Protein AF-A0A2M8NUS2-F1 (afdb_monomer_lite)

Structure (mmCIF, N/CA/C/O backbone):
data_AF-A0A2M8NUS2-F1
#
_entry.id   AF-A0A2M8NUS2-F1
#
loop_
_atom_site.group_PDB
_atom_site.id
_atom_site.type_symbol
_atom_site.label_atom_id
_atom_site.label_alt_id
_atom_site.label_comp_id
_atom_site.label_asym_id
_atom_site.label_entity_id
_atom_site.label_seq_id
_atom_site.pdbx_PDB_ins_code
_atom_site.Cartn_x
_atom_site.Cartn_y
_atom_site.Cartn_z
_atom_site.occupancy
_atom_site.B_iso_or_equiv
_atom_site.auth_seq_id
_atom_site.auth_comp_id
_atom_site.auth_asym_id
_atom_site.auth_atom_id
_atom_site.pdbx_PDB_model_num
ATOM 1 N N . MET A 1 1 ? -40.819 -16.721 47.353 1.00 62.25 1 MET A N 1
ATOM 2 C CA . MET A 1 1 ? -39.346 -16.598 47.222 1.00 62.25 1 MET A CA 1
ATOM 3 C C . MET A 1 1 ? -38.575 -17.273 48.362 1.00 62.25 1 MET A C 1
ATOM 5 O O . MET A 1 1 ? -37.704 -18.074 48.063 1.00 62.25 1 MET A O 1
ATOM 9 N N . LYS A 1 2 ? -38.912 -17.069 49.649 1.00 77.31 2 LYS A N 1
ATOM 10 C CA . LYS A 1 2 ? -38.196 -17.704 50.788 1.00 77.31 2 LYS A CA 1
ATOM 11 C C . LYS A 1 2 ? -38.124 -19.242 50.728 1.00 77.31 2 LYS A C 1
ATOM 13 O O . LYS A 1 2 ? -37.076 -19.823 50.981 1.00 77.31 2 LYS A O 1
ATOM 18 N N . ALA A 1 3 ? -39.213 -19.893 50.312 1.00 82.38 3 ALA A N 1
ATOM 19 C CA . ALA A 1 3 ? -39.271 -21.351 50.176 1.00 82.38 3 ALA A CA 1
ATOM 20 C C . ALA A 1 3 ? -38.343 -21.918 49.081 1.00 82.38 3 ALA A C 1
ATOM 22 O O . ALA A 1 3 ? -37.947 -23.075 49.158 1.00 82.38 3 ALA A O 1
ATOM 23 N N . PHE A 1 4 ? -37.989 -21.120 48.070 1.00 85.06 4 PHE A N 1
ATOM 24 C CA . PHE A 1 4 ? -37.104 -21.538 46.980 1.00 85.06 4 PHE A CA 1
ATOM 25 C C . PHE A 1 4 ? -35.644 -21.598 47.443 1.00 85.06 4 PHE A C 1
ATOM 27 O O . PHE A 1 4 ? -35.006 -22.641 47.320 1.00 85.06 4 PHE A O 1
ATOM 34 N N . PHE A 1 5 ? -35.156 -20.529 48.080 1.00 86.44 5 PHE A N 1
ATOM 35 C CA . PHE A 1 5 ? -33.815 -20.498 48.671 1.00 86.44 5 PHE A CA 1
ATOM 36 C C . PHE A 1 5 ? -33.642 -21.579 49.737 1.00 86.44 5 PHE A C 1
ATOM 38 O O . PHE A 1 5 ? -32.671 -22.323 49.693 1.00 86.44 5 PHE A O 1
ATOM 45 N N . GLY A 1 6 ? -34.630 -21.749 50.624 1.00 89.00 6 GLY A N 1
ATOM 46 C CA . GLY A 1 6 ? -34.583 -22.801 51.642 1.00 89.00 6 GLY A CA 1
ATOM 47 C C . GLY A 1 6 ? -34.442 -24.209 51.053 1.00 89.00 6 GLY A C 1
ATOM 48 O O . GLY A 1 6 ? -33.700 -25.025 51.593 1.00 89.00 6 GLY A O 1
ATOM 49 N N . ARG A 1 7 ? -35.093 -24.487 49.915 1.00 88.06 7 ARG A N 1
ATOM 50 C CA . ARG A 1 7 ? -34.982 -25.775 49.211 1.00 88.06 7 ARG A CA 1
ATOM 51 C C . ARG A 1 7 ? -33.603 -25.988 48.585 1.00 88.06 7 ARG A C 1
ATOM 53 O O . ARG A 1 7 ? -33.081 -27.092 48.691 1.00 88.06 7 ARG A O 1
ATOM 60 N N . ILE A 1 8 ? -33.003 -24.958 47.986 1.00 89.06 8 ILE A N 1
ATOM 61 C CA . ILE A 1 8 ? -31.651 -25.036 47.404 1.00 89.06 8 ILE A CA 1
ATOM 62 C C . ILE A 1 8 ? -30.612 -25.260 48.501 1.00 89.06 8 ILE A C 1
ATOM 64 O O . ILE A 1 8 ? -29.774 -26.149 48.375 1.00 89.06 8 ILE A O 1
ATOM 68 N N . THR A 1 9 ? -30.705 -24.514 49.603 1.00 88.31 9 THR A N 1
ATOM 69 C CA . THR A 1 9 ? -29.791 -24.662 50.738 1.00 88.31 9 THR A CA 1
ATOM 70 C C . THR A 1 9 ? -29.931 -26.046 51.369 1.00 88.31 9 THR A C 1
ATOM 72 O O . THR A 1 9 ? -28.936 -26.733 51.571 1.00 88.31 9 THR A O 1
ATOM 75 N N . ALA A 1 10 ? -31.161 -26.518 51.600 1.00 86.12 10 ALA A N 1
ATOM 76 C CA . ALA A 1 10 ? -31.394 -27.860 52.130 1.00 86.12 10 ALA A CA 1
ATOM 77 C C . ALA A 1 10 ? -30.859 -28.963 51.197 1.00 86.12 10 ALA A C 1
ATOM 79 O O . ALA A 1 10 ? -30.288 -29.945 51.671 1.00 86.12 10 ALA A O 1
ATOM 80 N N . LEU A 1 11 ? -31.002 -28.801 49.877 1.00 87.69 11 LEU A N 1
ATOM 81 C CA . LEU A 1 11 ? -30.484 -29.744 48.884 1.00 87.69 11 LEU A CA 1
ATOM 82 C C . LEU A 1 11 ? -28.947 -29.738 48.833 1.00 87.69 11 LEU A C 1
ATOM 84 O O . LEU A 1 11 ? -28.335 -30.804 48.788 1.00 87.69 11 LEU A O 1
ATOM 88 N N . ALA A 1 12 ? -28.330 -28.557 48.919 1.00 85.62 12 ALA A N 1
ATOM 89 C CA . ALA A 1 12 ? -26.881 -28.380 48.981 1.00 85.62 12 ALA A CA 1
ATOM 90 C C . ALA A 1 12 ? -26.263 -29.006 50.244 1.00 85.62 12 ALA A C 1
ATOM 92 O O . ALA A 1 12 ? -25.204 -29.628 50.152 1.00 85.62 12 ALA A O 1
ATOM 93 N N . LEU A 1 13 ? -26.936 -28.898 51.402 1.00 87.94 13 LEU A N 1
ATOM 94 C CA . LEU A 1 13 ? -26.516 -29.568 52.640 1.00 87.94 13 LEU A CA 1
ATOM 95 C C . LEU A 1 13 ? -26.738 -31.087 52.583 1.00 87.94 13 LEU A C 1
ATOM 97 O O . LEU A 1 13 ? -25.904 -31.847 53.074 1.00 87.94 13 LEU A O 1
ATOM 101 N N . ARG A 1 14 ? -27.841 -31.548 51.975 1.00 92.00 14 ARG A N 1
ATOM 102 C CA . ARG A 1 14 ? -28.145 -32.983 51.840 1.00 92.00 14 ARG A CA 1
ATOM 103 C C . ARG A 1 14 ? -27.141 -33.703 50.935 1.00 92.00 14 ARG A C 1
ATOM 105 O O . ARG A 1 14 ? -26.788 -34.845 51.213 1.00 92.00 14 ARG A O 1
ATOM 112 N N . LEU A 1 15 ? -26.670 -33.045 49.876 1.00 90.81 15 LEU A N 1
ATOM 113 C CA . LEU A 1 15 ? -25.739 -33.594 48.884 1.00 90.81 15 LEU A CA 1
ATOM 114 C C . LEU A 1 15 ? -24.286 -33.135 49.109 1.00 90.81 15 LEU A C 1
ATOM 116 O O . LEU A 1 15 ? -23.565 -32.917 48.140 1.00 90.81 15 LEU A O 1
ATOM 120 N N . ARG A 1 16 ? -23.834 -33.029 50.371 1.00 89.12 16 ARG A N 1
ATOM 121 C CA . ARG A 1 16 ? -22.539 -32.425 50.765 1.00 89.12 16 ARG A CA 1
ATOM 122 C C . ARG A 1 16 ? -21.316 -32.852 49.937 1.00 89.12 16 ARG A C 1
ATOM 124 O O . ARG A 1 16 ? -20.443 -32.037 49.670 1.00 89.12 16 ARG A O 1
ATOM 131 N N . TYR A 1 17 ? -21.234 -34.126 49.542 1.00 93.19 17 TYR A N 1
ATOM 132 C CA . TYR A 1 17 ? -20.104 -34.642 48.760 1.00 93.19 17 TYR A CA 1
ATOM 133 C C . TYR A 1 17 ? -20.149 -34.173 47.305 1.00 93.19 17 TYR A C 1
ATOM 135 O O . TYR A 1 17 ? -19.114 -33.844 46.736 1.00 93.19 17 TYR A O 1
ATOM 143 N N . LEU A 1 18 ? -21.348 -34.097 46.721 1.00 92.69 18 LEU A N 1
ATOM 144 C CA . LEU A 1 18 ? -21.548 -33.598 45.364 1.00 92.69 18 LEU A CA 1
ATOM 145 C C . LEU A 1 18 ? -21.280 -32.093 45.294 1.00 92.69 18 LEU A C 1
ATOM 147 O O . LEU A 1 18 ? -20.641 -31.635 44.354 1.00 92.69 18 LEU A O 1
ATOM 151 N N . THR A 1 19 ? -21.712 -31.330 46.302 1.00 92.44 19 THR A N 1
ATOM 152 C CA . THR A 1 19 ? -21.399 -29.898 46.407 1.00 92.44 19 THR A CA 1
ATOM 153 C C . THR A 1 19 ? -19.897 -29.658 46.540 1.00 92.44 19 THR A C 1
ATOM 155 O O . THR A 1 19 ? -19.372 -28.775 45.870 1.00 92.44 19 THR A O 1
ATOM 158 N N . LEU A 1 20 ? -19.183 -30.460 47.335 1.00 93.69 20 LEU A N 1
ATOM 159 C CA . LEU A 1 20 ? -17.728 -30.339 47.490 1.00 93.69 20 LEU A CA 1
ATOM 160 C C . LEU A 1 20 ? -16.987 -30.693 46.188 1.00 93.69 20 LEU A C 1
ATOM 162 O O . LEU A 1 20 ? -16.126 -29.934 45.752 1.00 93.69 20 LEU A O 1
ATOM 166 N N . LEU A 1 21 ? -17.382 -31.779 45.512 1.00 95.31 21 LEU A N 1
ATOM 167 C CA . LEU A 1 21 ? -16.864 -32.137 44.185 1.00 95.31 21 LEU A CA 1
ATOM 168 C C . LEU A 1 21 ? -17.094 -31.005 43.171 1.00 95.31 21 LEU A C 1
ATOM 170 O O . LEU A 1 21 ? -16.184 -30.633 42.436 1.00 95.31 21 LEU A O 1
ATOM 174 N N . PHE A 1 22 ? -18.299 -30.437 43.152 1.00 94.81 22 PHE A N 1
ATOM 175 C CA . PHE A 1 22 ? -18.657 -29.343 42.256 1.00 94.81 22 PHE A CA 1
ATOM 176 C C . PHE A 1 22 ? -17.786 -28.100 42.485 1.00 94.81 22 PHE A C 1
ATOM 178 O O . PHE A 1 22 ? -17.329 -27.490 41.522 1.00 94.81 22 PHE A O 1
ATOM 185 N N . VAL A 1 23 ? -17.487 -27.764 43.744 1.00 96.00 23 VAL A N 1
ATOM 186 C CA . VAL A 1 23 ? -16.561 -26.672 44.087 1.00 96.00 23 VAL A CA 1
ATOM 187 C C . VAL A 1 23 ? -15.147 -26.959 43.585 1.00 96.00 23 VAL A C 1
ATOM 189 O O . VAL A 1 23 ? -14.521 -26.067 43.021 1.00 96.00 23 VAL A O 1
ATOM 192 N N . VAL A 1 24 ? -14.648 -28.190 43.732 1.00 96.69 24 VAL A N 1
ATOM 193 C CA . VAL A 1 24 ? -13.318 -28.570 43.223 1.00 96.69 24 VAL A CA 1
ATOM 194 C C . VAL A 1 24 ? -13.257 -28.435 41.701 1.00 96.69 24 VAL A C 1
ATOM 196 O O . VAL A 1 24 ? -12.312 -27.853 41.176 1.00 96.69 24 VAL A O 1
ATOM 199 N N . VAL A 1 25 ? -14.283 -28.904 40.987 1.00 97.25 25 VAL A N 1
ATOM 200 C CA . VAL A 1 25 ? -14.369 -28.754 39.526 1.00 97.25 25 VAL A CA 1
ATOM 201 C C . VAL A 1 25 ? -14.409 -27.277 39.127 1.00 97.25 25 VAL A C 1
ATOM 203 O O . VAL A 1 25 ? -13.659 -26.868 38.242 1.00 97.25 25 VAL A O 1
ATOM 206 N N . LEU A 1 26 ? -15.220 -26.457 39.804 1.00 97.56 26 LEU A N 1
ATOM 207 C CA . LEU A 1 26 ? -15.254 -25.008 39.582 1.00 97.56 26 LEU A CA 1
ATOM 208 C C . LEU A 1 26 ? -13.898 -24.348 39.841 1.00 97.56 26 LEU A C 1
ATOM 210 O O . LEU A 1 26 ? -13.519 -23.446 39.104 1.00 97.56 26 LEU A O 1
ATOM 214 N N . MET A 1 27 ? -13.157 -24.799 40.854 1.00 97.56 27 MET A N 1
ATOM 215 C CA . MET A 1 27 ? -11.832 -24.272 41.171 1.00 97.56 27 MET A CA 1
ATOM 216 C C . MET A 1 27 ? -10.827 -24.595 40.062 1.00 97.56 27 MET A C 1
ATOM 218 O O . MET A 1 27 ? -10.100 -23.707 39.627 1.00 97.56 27 MET A O 1
ATOM 222 N N . VAL A 1 28 ? -10.826 -25.829 39.548 1.00 96.88 28 VAL A N 1
ATOM 223 C CA . VAL A 1 28 ? -9.960 -26.232 38.426 1.00 96.88 28 VAL A CA 1
ATOM 224 C C . VAL A 1 28 ? -10.302 -25.446 37.157 1.00 96.88 28 VAL A C 1
ATOM 226 O O . VAL A 1 28 ? -9.404 -24.917 36.505 1.00 96.88 28 VAL A O 1
ATOM 229 N N . LEU A 1 29 ? -11.591 -25.302 36.834 1.00 96.94 29 LEU A N 1
ATOM 230 C CA . LEU A 1 29 ? -12.043 -24.492 35.698 1.00 96.94 29 LEU A CA 1
ATOM 231 C C . LEU A 1 29 ? -11.706 -23.005 35.877 1.00 96.94 29 LEU A C 1
ATOM 233 O O . LEU A 1 29 ? -11.328 -22.346 34.914 1.00 96.94 29 LEU A O 1
ATOM 237 N N . GLY A 1 30 ? -11.800 -22.487 37.103 1.00 96.25 30 GLY A N 1
ATOM 238 C CA . GLY A 1 30 ? -11.428 -21.117 37.442 1.00 96.25 30 GLY A CA 1
ATOM 239 C C . GLY A 1 30 ? -9.932 -20.859 37.268 1.00 96.25 30 GLY A C 1
ATOM 240 O O . GLY A 1 30 ? -9.557 -19.845 36.686 1.00 96.25 30 GLY A O 1
ATOM 241 N N . ILE A 1 31 ? -9.080 -21.795 37.698 1.00 95.81 31 ILE A N 1
ATOM 242 C CA . ILE A 1 31 ? -7.627 -21.722 37.480 1.00 95.81 31 ILE A CA 1
ATOM 243 C C . ILE A 1 31 ? -7.318 -21.764 35.980 1.00 95.81 31 ILE A C 1
ATOM 245 O O . ILE A 1 31 ? -6.553 -20.936 35.492 1.00 95.81 31 ILE A O 1
ATOM 249 N N . GLN A 1 32 ? -7.954 -22.668 35.229 1.00 95.56 32 GLN A N 1
ATOM 250 C CA . GLN A 1 32 ? -7.780 -22.743 33.779 1.00 95.56 32 GLN A CA 1
ATOM 251 C C . GLN A 1 32 ? -8.189 -21.430 33.091 1.00 95.56 32 GLN A C 1
ATOM 253 O O . GLN A 1 32 ? -7.455 -20.917 32.249 1.00 95.56 32 GLN A O 1
ATOM 258 N N . ALA A 1 33 ? -9.335 -20.855 33.461 1.00 94.50 33 ALA A N 1
ATOM 259 C CA . ALA A 1 33 ? -9.793 -19.573 32.931 1.00 94.50 33 ALA A CA 1
ATOM 260 C C . ALA A 1 33 ? -8.803 -18.442 33.254 1.00 94.50 33 ALA A C 1
ATOM 262 O O . ALA A 1 33 ? -8.411 -17.701 32.359 1.00 94.50 33 ALA A O 1
ATOM 263 N N . ALA A 1 34 ? -8.327 -18.365 34.500 1.00 92.06 34 ALA A N 1
ATOM 264 C CA . ALA A 1 34 ? -7.375 -17.344 34.932 1.00 92.06 34 ALA A CA 1
ATOM 265 C C . ALA A 1 34 ? -6.029 -17.413 34.189 1.00 92.06 34 ALA A C 1
ATOM 267 O O . ALA A 1 34 ? -5.439 -16.373 33.906 1.00 92.06 34 ALA A O 1
ATOM 268 N N . VAL A 1 35 ? -5.551 -18.619 33.854 1.00 90.81 35 VAL A N 1
ATOM 269 C CA . VAL A 1 35 ? -4.289 -18.818 33.115 1.00 90.81 35 VAL A CA 1
ATOM 270 C C . VAL A 1 35 ? -4.461 -18.601 31.606 1.00 90.81 35 VAL A C 1
ATOM 272 O O . VAL A 1 35 ? -3.541 -18.133 30.943 1.00 90.81 35 VAL A O 1
ATOM 275 N N . THR A 1 36 ? -5.627 -18.933 31.044 1.00 89.50 36 THR A N 1
ATOM 276 C CA . THR A 1 36 ? -5.901 -18.784 29.598 1.00 89.50 36 THR A CA 1
ATOM 277 C C . THR A 1 36 ? -6.329 -17.376 29.191 1.00 89.50 36 THR A C 1
ATOM 279 O O . THR A 1 36 ? -6.301 -17.049 28.002 1.00 89.50 36 THR A O 1
ATOM 282 N N . GLN A 1 37 ? -6.729 -16.535 30.145 1.00 89.38 37 GLN A N 1
ATOM 283 C CA . GLN A 1 37 ? -7.141 -15.172 29.857 1.00 89.38 37 GLN A CA 1
ATOM 284 C C . GLN A 1 37 ? -5.934 -14.356 29.393 1.00 89.38 37 GLN A C 1
ATOM 286 O O . GLN A 1 37 ? -4.940 -14.223 30.105 1.00 89.38 37 GLN A O 1
ATOM 291 N N . LYS A 1 38 ? -6.020 -13.809 28.178 1.00 81.62 38 LYS A N 1
ATOM 292 C CA . LYS A 1 38 ? -4.997 -12.915 27.635 1.00 81.62 38 LYS A CA 1
ATOM 293 C C . LYS A 1 38 ? -4.957 -11.657 28.497 1.00 81.62 38 LYS A C 1
ATOM 295 O O . LYS A 1 38 ? -5.860 -10.827 28.436 1.00 81.62 38 LYS A O 1
ATOM 300 N N . GLN A 1 39 ? -3.945 -11.567 29.351 1.00 84.81 39 GLN A N 1
ATOM 301 C CA . GLN A 1 39 ? -3.691 -10.381 30.153 1.00 84.81 39 GLN A CA 1
ATOM 302 C C . GLN A 1 39 ? -2.965 -9.377 29.267 1.00 84.81 39 GLN A C 1
ATOM 304 O O . GLN A 1 39 ? -1.767 -9.496 29.019 1.00 84.81 39 GLN A O 1
ATOM 309 N N . GLU A 1 40 ? -3.709 -8.411 28.749 1.00 83.56 40 GLU A N 1
ATOM 310 C CA . GLU A 1 40 ? -3.133 -7.297 28.010 1.00 83.56 40 GLU A CA 1
ATOM 311 C C . GLU A 1 40 ? -2.831 -6.178 29.016 1.00 83.56 40 GLU A C 1
ATOM 313 O O . GLU A 1 40 ? -3.727 -5.682 29.698 1.00 83.56 40 GLU A O 1
ATOM 318 N N . LEU A 1 41 ? -1.546 -5.824 29.169 1.00 81.69 41 LEU A N 1
ATOM 319 C CA . LEU A 1 41 ? -1.091 -4.778 30.107 1.00 81.69 41 LEU A CA 1
ATOM 320 C C . LEU A 1 41 ? -1.624 -3.389 29.740 1.00 81.69 41 LEU A C 1
ATOM 322 O O . LEU A 1 41 ? -1.699 -2.497 30.581 1.00 81.69 41 LEU A O 1
ATOM 326 N N . LEU A 1 42 ? -1.986 -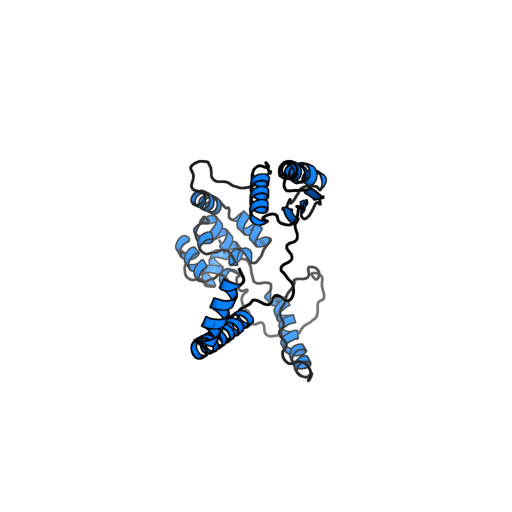3.223 28.476 1.00 83.50 42 LEU A N 1
ATOM 327 C CA . LEU A 1 42 ? -2.671 -2.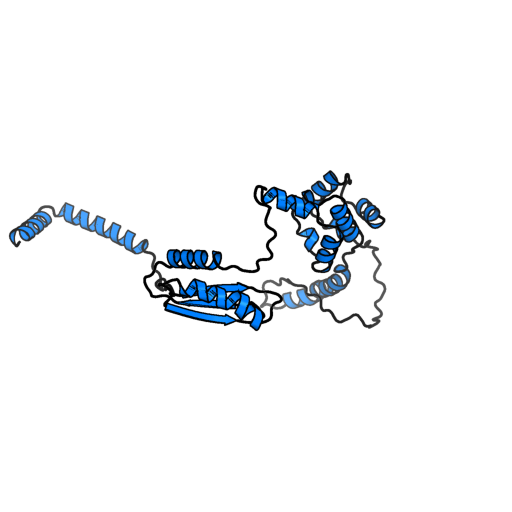068 27.940 1.00 83.50 42 LEU A CA 1
ATOM 328 C C . LEU A 1 42 ? -3.868 -2.622 27.171 1.00 83.50 42 LEU A C 1
ATOM 330 O O . LEU A 1 42 ? -3.652 -3.473 26.305 1.00 83.50 42 LEU A O 1
ATOM 334 N N . PRO A 1 43 ? -5.106 -2.192 27.467 1.00 79.38 43 PRO A N 1
ATOM 335 C CA . PRO A 1 43 ? -6.230 -2.551 26.616 1.00 79.38 43 PRO A CA 1
ATOM 336 C C . PRO A 1 43 ? -5.958 -2.044 25.190 1.00 79.38 43 PRO A C 1
ATOM 338 O O . PRO A 1 43 ? -5.278 -1.024 25.031 1.00 79.38 43 PRO A O 1
ATOM 341 N N . PRO A 1 44 ? -6.480 -2.712 24.152 1.00 77.44 44 PRO A N 1
ATOM 342 C CA . PRO A 1 44 ? -6.311 -2.250 22.786 1.00 77.44 44 PRO A CA 1
ATOM 343 C C . PRO A 1 44 ? -7.023 -0.901 22.649 1.00 77.44 44 PRO A C 1
ATOM 345 O O . PRO A 1 44 ? -8.241 -0.801 22.796 1.00 77.44 44 PRO A O 1
ATOM 348 N N . ILE A 1 45 ? -6.242 0.158 22.432 1.00 81.44 45 ILE A N 1
ATOM 349 C CA . ILE A 1 45 ? -6.756 1.502 22.177 1.00 81.44 45 ILE A CA 1
ATOM 350 C C . ILE A 1 45 ? -6.864 1.651 20.666 1.00 81.44 45 ILE A C 1
ATOM 352 O O . ILE A 1 45 ? -5.860 1.794 19.968 1.00 81.44 45 ILE A O 1
ATOM 356 N N . GLU A 1 46 ? -8.090 1.623 20.162 1.00 79.75 46 GLU A N 1
ATOM 357 C CA . GLU A 1 46 ? -8.368 1.970 18.776 1.00 79.75 46 GLU A CA 1
ATOM 358 C C . GLU A 1 46 ? -8.579 3.478 18.681 1.00 79.75 46 GLU A C 1
ATOM 360 O O . GLU A 1 46 ? -9.529 4.035 19.238 1.00 79.75 46 GLU A O 1
ATOM 365 N N . PHE A 1 47 ? -7.665 4.159 17.994 1.00 87.31 47 PHE A N 1
ATOM 366 C CA . PHE A 1 47 ? -7.839 5.572 17.701 1.00 87.31 47 PHE A CA 1
ATOM 367 C C . PHE A 1 47 ? -8.856 5.729 16.567 1.00 87.31 47 PHE A C 1
ATOM 369 O O . PHE A 1 47 ? -8.694 5.089 15.527 1.00 87.31 47 PHE A O 1
ATOM 376 N N . PRO A 1 48 ? -9.873 6.589 16.724 1.00 90.38 48 PRO A N 1
ATOM 377 C CA . PRO A 1 48 ? -10.938 6.746 15.748 1.00 90.38 48 PRO A CA 1
ATOM 378 C C . PRO A 1 48 ? -10.487 7.714 14.647 1.00 90.38 48 PRO A C 1
ATOM 380 O O . PRO A 1 48 ? -10.996 8.826 14.502 1.00 90.38 48 PRO A O 1
ATOM 383 N N . GLN A 1 49 ? -9.445 7.315 13.923 1.00 93.00 49 GLN A N 1
ATOM 384 C CA . GLN A 1 49 ? -8.882 8.076 12.821 1.00 93.00 49 GLN A CA 1
ATOM 385 C C . GLN A 1 49 ? -8.366 7.145 11.728 1.00 93.00 49 GLN A C 1
ATOM 387 O O . GLN A 1 49 ? -7.716 6.133 11.991 1.00 93.00 49 GLN A O 1
ATOM 392 N N . THR A 1 50 ? -8.618 7.527 10.482 1.00 93.38 50 THR A N 1
ATOM 393 C CA . THR A 1 50 ? -8.089 6.871 9.291 1.00 93.38 50 THR A CA 1
ATOM 394 C C . THR A 1 50 ? -7.145 7.823 8.571 1.00 93.38 50 THR A C 1
ATOM 396 O O . THR A 1 50 ? -7.523 8.936 8.206 1.00 93.38 50 THR A O 1
ATOM 399 N N . PHE A 1 51 ? -5.916 7.365 8.340 1.00 93.56 51 PHE A N 1
ATOM 400 C CA . PHE A 1 51 ? -4.919 8.094 7.562 1.00 93.56 51 PHE A CA 1
ATOM 401 C C . PHE A 1 51 ? -4.952 7.655 6.102 1.00 93.56 51 PHE A C 1
ATOM 403 O O . PHE A 1 51 ? -4.907 6.461 5.794 1.00 93.56 51 PHE A O 1
ATOM 410 N N . ILE A 1 52 ? -5.002 8.632 5.205 1.00 92.44 52 ILE A N 1
ATOM 411 C CA . ILE A 1 52 ? -5.041 8.450 3.758 1.00 92.44 52 ILE A CA 1
ATOM 412 C C . ILE A 1 52 ? -3.847 9.206 3.182 1.00 92.44 52 ILE A C 1
ATOM 414 O O . ILE A 1 52 ? -3.750 10.428 3.294 1.00 92.44 52 ILE A O 1
ATOM 418 N N . LEU A 1 53 ? -2.923 8.465 2.575 1.00 92.81 53 LEU A N 1
ATOM 419 C CA . LEU A 1 53 ? -1.750 9.023 1.912 1.00 92.81 53 LEU A CA 1
ATOM 420 C C . LEU A 1 53 ? -1.939 8.924 0.400 1.00 92.81 53 LEU A C 1
ATOM 422 O O . LEU A 1 53 ? -1.951 7.824 -0.156 1.00 92.81 53 LEU A O 1
ATOM 426 N N . ALA A 1 54 ? -2.061 10.071 -0.261 1.00 88.94 54 ALA A N 1
ATOM 427 C CA . ALA A 1 54 ? -2.194 10.153 -1.705 1.00 88.94 54 ALA A CA 1
ATOM 428 C C . ALA A 1 54 ? -0.908 10.738 -2.298 1.00 88.94 54 ALA A C 1
ATOM 430 O O . ALA A 1 54 ? -0.593 11.913 -2.110 1.00 88.94 54 ALA A O 1
ATOM 431 N N . GLN A 1 55 ? -0.148 9.889 -2.990 1.00 88.56 55 GLN A N 1
ATOM 432 C CA . GLN A 1 55 ? 1.151 10.265 -3.536 1.00 88.56 55 GLN A CA 1
ATOM 433 C C . GLN A 1 55 ? 1.017 10.826 -4.950 1.00 88.56 55 GLN A C 1
ATOM 435 O O . GLN A 1 55 ? 0.420 10.186 -5.817 1.00 88.56 55 GLN A O 1
ATOM 440 N N . ALA A 1 56 ? 1.606 11.996 -5.188 1.00 84.81 56 ALA A N 1
ATOM 441 C CA . ALA A 1 56 ? 1.641 12.634 -6.498 1.00 84.81 56 ALA A CA 1
ATOM 442 C C . ALA A 1 56 ? 3.058 13.121 -6.799 1.00 84.81 56 ALA A C 1
ATOM 444 O O . ALA A 1 56 ? 3.606 13.947 -6.080 1.00 84.81 56 ALA A O 1
ATOM 445 N N . ASN A 1 57 ? 3.641 12.598 -7.879 1.00 83.88 57 ASN A N 1
ATOM 446 C CA . ASN A 1 57 ? 4.994 12.937 -8.309 1.00 83.88 57 ASN A CA 1
ATOM 447 C C . ASN A 1 57 ? 4.942 13.813 -9.562 1.00 83.88 57 ASN A C 1
ATOM 449 O O . ASN A 1 57 ? 4.235 13.482 -10.518 1.00 83.88 57 ASN A O 1
ATOM 453 N N . GLY A 1 58 ? 5.746 14.877 -9.582 1.00 83.19 58 GLY A N 1
ATOM 454 C CA . GLY A 1 58 ? 5.858 15.775 -10.735 1.00 83.19 58 GLY A CA 1
ATOM 455 C C . GLY A 1 58 ? 4.698 16.764 -10.888 1.00 83.19 58 GLY A C 1
ATOM 456 O O . GLY A 1 58 ? 4.430 17.181 -12.008 1.00 83.19 58 GLY A O 1
ATOM 457 N N . MET A 1 59 ? 4.018 17.104 -9.788 1.00 86.94 59 MET A N 1
ATOM 458 C CA . MET A 1 59 ? 2.995 18.156 -9.698 1.00 86.94 59 MET A CA 1
ATOM 459 C C . MET A 1 59 ? 3.426 19.198 -8.656 1.00 86.94 59 MET A C 1
ATOM 461 O O . MET A 1 59 ? 4.129 18.849 -7.703 1.00 86.94 59 MET A O 1
ATOM 465 N N . THR A 1 60 ? 3.018 20.458 -8.806 1.00 91.12 60 THR A N 1
ATOM 466 C CA . THR A 1 60 ? 3.214 21.487 -7.766 1.00 91.12 60 THR A CA 1
ATOM 467 C C . THR A 1 60 ? 2.237 21.295 -6.602 1.00 91.12 60 THR A C 1
ATOM 469 O O . THR A 1 60 ? 1.207 20.638 -6.751 1.00 91.12 60 THR A O 1
ATOM 472 N N . SER A 1 61 ? 2.519 21.877 -5.431 1.00 91.06 61 SER A N 1
ATOM 473 C CA . SER A 1 61 ? 1.605 21.808 -4.275 1.00 91.06 61 SER A CA 1
ATOM 474 C C . SER A 1 61 ? 0.195 22.308 -4.616 1.00 91.06 61 SER A C 1
ATOM 476 O O . SER A 1 61 ? -0.792 21.731 -4.162 1.00 91.06 61 SER A O 1
ATOM 478 N N . GLU A 1 62 ? 0.089 23.349 -5.444 1.00 91.50 62 GLU A N 1
ATOM 479 C CA . GLU A 1 62 ? -1.180 23.912 -5.906 1.00 91.50 62 GLU A CA 1
ATOM 480 C C . GLU A 1 62 ? -1.935 22.938 -6.819 1.00 91.50 62 GLU A C 1
ATOM 482 O O . GLU A 1 62 ? -3.140 22.743 -6.654 1.00 91.50 62 GLU A O 1
ATOM 487 N N . GLU A 1 63 ? -1.232 22.283 -7.748 1.00 91.56 63 GLU A N 1
ATOM 488 C CA . GLU A 1 63 ? -1.813 21.266 -8.628 1.00 91.56 63 GLU A CA 1
ATOM 489 C C . GLU A 1 63 ? -2.283 20.043 -7.837 1.00 91.56 63 GLU A C 1
ATOM 491 O O . GLU A 1 63 ? -3.392 19.556 -8.063 1.00 91.56 63 GLU A O 1
ATOM 496 N N . VAL A 1 64 ? -1.484 19.571 -6.872 1.00 92.19 64 VAL A N 1
ATOM 497 C CA . VAL A 1 64 ? -1.871 18.463 -5.985 1.00 92.19 64 VAL A CA 1
ATOM 498 C C . VAL A 1 64 ? -3.111 18.842 -5.179 1.00 92.19 64 VAL A C 1
ATOM 500 O O . VAL A 1 64 ? -4.043 18.047 -5.077 1.00 92.19 64 VAL A O 1
ATOM 503 N N . MET A 1 65 ? -3.182 20.062 -4.652 1.00 92.38 65 MET A N 1
ATOM 504 C CA . MET A 1 65 ? -4.342 20.502 -3.881 1.00 92.38 65 MET A CA 1
ATOM 505 C C . MET A 1 65 ? -5.625 20.477 -4.724 1.00 92.38 65 MET A C 1
ATOM 507 O O . MET A 1 65 ? -6.647 19.961 -4.272 1.00 92.38 65 MET A O 1
ATOM 511 N N . GLU A 1 66 ? -5.579 21.013 -5.945 1.00 91.81 66 GLU A N 1
ATOM 512 C CA . GLU A 1 66 ? -6.759 21.158 -6.805 1.00 91.81 66 GLU A CA 1
ATOM 513 C C . GLU A 1 66 ? -7.190 19.838 -7.465 1.00 91.81 66 GLU A C 1
ATOM 515 O O . GLU A 1 66 ? -8.380 19.531 -7.571 1.00 91.81 66 GLU A O 1
ATOM 520 N N . ILE A 1 67 ? -6.225 19.038 -7.921 1.00 89.25 67 ILE A N 1
ATOM 521 C CA . ILE A 1 67 ? -6.486 17.827 -8.708 1.00 89.25 67 ILE A CA 1
ATOM 522 C C . ILE A 1 67 ? -6.647 16.598 -7.810 1.00 89.25 67 ILE A C 1
ATOM 524 O O . ILE A 1 67 ? -7.372 15.677 -8.182 1.00 89.25 67 ILE A O 1
ATOM 528 N N . LEU A 1 68 ? -6.008 16.571 -6.639 1.00 90.00 68 LEU A N 1
ATOM 529 C CA . LEU A 1 68 ? -6.000 15.414 -5.745 1.00 90.00 68 LEU A CA 1
ATOM 530 C C . LEU A 1 68 ? -6.752 15.708 -4.444 1.00 90.00 68 LEU A C 1
ATOM 532 O O . LEU A 1 68 ? -7.812 15.126 -4.216 1.00 90.00 68 LEU A O 1
ATOM 536 N N . THR A 1 69 ? -6.237 16.619 -3.614 1.00 92.94 69 THR A N 1
ATOM 537 C CA . THR A 1 69 ? -6.713 16.810 -2.234 1.00 92.94 69 THR A CA 1
ATOM 538 C C . THR A 1 69 ? -8.188 17.191 -2.184 1.00 92.94 69 THR A C 1
ATOM 540 O O . THR A 1 69 ? -8.981 16.443 -1.619 1.00 92.94 69 THR A O 1
ATOM 543 N N . LYS A 1 70 ? -8.592 18.283 -2.847 1.00 93.56 70 LYS A N 1
ATOM 544 C CA . LYS A 1 70 ? -9.983 18.770 -2.817 1.00 93.56 70 LYS A CA 1
ATOM 545 C C . LYS A 1 70 ? -10.991 17.749 -3.339 1.00 93.56 70 LYS A C 1
ATOM 547 O O . LYS A 1 70 ? -12.117 17.683 -2.856 1.00 93.56 70 LYS A O 1
ATOM 552 N N . ARG A 1 71 ? -10.604 16.947 -4.335 1.00 91.81 71 ARG A N 1
ATOM 553 C CA . ARG A 1 71 ? -11.484 15.917 -4.909 1.00 91.81 71 ARG A CA 1
ATOM 554 C C . ARG A 1 71 ? -11.688 14.754 -3.952 1.00 91.81 71 ARG A C 1
ATOM 556 O O . ARG A 1 71 ? -12.809 14.280 -3.806 1.00 91.81 71 ARG A O 1
ATOM 563 N N . ILE A 1 72 ? -10.614 14.318 -3.297 1.00 92.88 72 ILE A N 1
ATOM 564 C CA . ILE A 1 72 ? -10.697 13.281 -2.269 1.00 92.88 72 ILE A CA 1
ATOM 565 C C . ILE A 1 72 ? -11.528 13.796 -1.091 1.00 92.88 72 ILE A C 1
ATOM 567 O O . ILE A 1 72 ? -12.423 13.096 -0.632 1.00 92.88 72 ILE A O 1
ATOM 571 N N . GLU A 1 73 ? -11.295 15.029 -0.638 1.00 93.56 73 GLU A N 1
ATOM 572 C CA . GLU A 1 73 ? -12.072 15.634 0.446 1.00 93.56 73 GLU A CA 1
ATOM 573 C C . GLU A 1 73 ? -13.561 15.723 0.132 1.00 93.56 73 GLU A C 1
ATOM 575 O O . GLU A 1 73 ? -14.377 15.391 0.988 1.00 93.56 73 GLU A O 1
ATOM 580 N N . ALA A 1 74 ? -13.918 16.126 -1.090 1.00 93.38 74 ALA A N 1
ATOM 581 C CA . ALA A 1 74 ? -15.308 16.233 -1.511 1.00 93.38 74 ALA A CA 1
ATOM 582 C C . ALA A 1 74 ? -16.046 14.888 -1.416 1.00 93.38 74 ALA A C 1
ATOM 584 O O . ALA A 1 74 ? -17.170 14.853 -0.923 1.00 93.38 74 ALA A O 1
ATOM 585 N N . GLU A 1 75 ? -15.412 13.784 -1.825 1.00 93.19 75 GLU A N 1
ATOM 586 C CA . GLU A 1 75 ? -16.004 12.446 -1.701 1.00 93.19 75 GLU A CA 1
ATOM 587 C C . GLU A 1 75 ? -16.009 11.949 -0.249 1.00 93.19 75 GLU A C 1
ATOM 589 O O . GLU A 1 75 ? -17.001 11.375 0.199 1.00 93.19 75 GLU A O 1
ATOM 594 N N . LEU A 1 76 ? -14.949 12.196 0.528 1.00 93.00 76 LEU A N 1
ATOM 595 C CA . LEU A 1 76 ? -14.894 11.789 1.938 1.00 93.00 76 LEU A CA 1
ATOM 596 C C . LEU A 1 76 ? -15.910 12.539 2.803 1.00 93.00 76 LEU A C 1
ATOM 598 O O . LEU A 1 76 ? -16.495 11.941 3.701 1.00 93.00 76 LEU A O 1
ATOM 602 N N . ALA A 1 77 ? -16.183 13.808 2.504 1.00 91.94 77 ALA A N 1
ATOM 603 C CA . ALA A 1 77 ? -17.193 14.605 3.196 1.00 91.94 77 ALA A CA 1
ATOM 604 C C . ALA A 1 77 ? -18.624 14.062 3.015 1.00 91.94 77 ALA A C 1
ATOM 606 O O . ALA A 1 77 ? -19.521 14.438 3.767 1.00 91.94 77 ALA A O 1
ATOM 607 N N . THR A 1 78 ? -18.857 13.169 2.045 1.00 92.19 78 THR A N 1
ATOM 608 C CA . THR A 1 78 ? -20.159 12.501 1.875 1.00 92.19 78 THR A CA 1
ATOM 609 C C . THR A 1 78 ? -20.399 11.375 2.882 1.00 92.19 78 THR A C 1
ATOM 611 O O . THR A 1 78 ? -21.534 10.918 3.024 1.00 92.19 78 THR A O 1
ATOM 614 N N . ILE A 1 79 ? -19.354 10.917 3.582 1.00 93.19 79 ILE A N 1
ATOM 615 C CA . ILE A 1 79 ? -19.432 9.822 4.550 1.00 93.19 79 ILE A CA 1
ATOM 616 C C . ILE A 1 79 ? -19.887 10.394 5.903 1.00 93.19 79 ILE A C 1
ATOM 618 O O . ILE A 1 79 ? -19.117 11.108 6.544 1.00 93.19 79 ILE A O 1
ATOM 622 N N . PRO A 1 80 ? -21.106 10.074 6.379 1.00 91.06 80 PRO A N 1
ATOM 623 C CA . PRO A 1 80 ? -21.665 10.686 7.586 1.00 91.06 80 PRO A CA 1
ATOM 624 C C . PRO A 1 80 ? -20.928 10.291 8.872 1.00 91.06 80 PRO A C 1
ATOM 626 O O . PRO A 1 80 ? -21.043 10.980 9.878 1.00 91.06 80 PRO A O 1
ATOM 629 N N . GLU A 1 81 ? -20.186 9.183 8.863 1.00 92.56 81 GLU A N 1
ATOM 630 C CA . GLU A 1 81 ? -19.390 8.728 10.005 1.00 92.56 81 GLU A CA 1
ATOM 631 C C . GLU A 1 81 ? -18.079 9.511 10.214 1.00 92.56 81 GLU A C 1
ATOM 633 O O . GLU A 1 81 ? -17.432 9.338 11.249 1.00 92.56 81 GLU A O 1
ATOM 638 N N . ILE A 1 82 ? -17.669 10.350 9.253 1.00 93.38 82 ILE A N 1
ATOM 639 C CA . ILE A 1 82 ? -16.477 11.200 9.366 1.00 93.38 82 ILE A CA 1
ATOM 640 C C . ILE A 1 82 ? -16.890 12.542 9.975 1.00 93.38 82 ILE A C 1
ATOM 642 O O . ILE A 1 82 ? -17.648 13.301 9.377 1.00 93.38 82 ILE A O 1
ATOM 646 N N . ILE A 1 83 ? -16.366 12.852 11.162 1.00 93.00 83 ILE A N 1
ATOM 647 C CA . ILE A 1 83 ? -16.706 14.076 11.910 1.00 93.00 83 ILE A CA 1
ATOM 648 C C . ILE A 1 83 ? -15.755 15.234 11.614 1.00 93.00 83 ILE A C 1
ATOM 650 O O . ILE A 1 83 ? -16.127 16.401 11.728 1.00 93.00 83 ILE A O 1
ATOM 654 N N . ASN A 1 84 ? -14.503 14.927 11.278 1.00 92.44 84 ASN A N 1
ATOM 655 C CA . ASN A 1 84 ? -13.474 15.926 11.039 1.00 92.44 84 ASN A CA 1
ATOM 656 C C . ASN A 1 84 ? -12.521 15.419 9.963 1.00 92.44 84 ASN A C 1
ATOM 658 O O . ASN A 1 84 ? -12.059 14.279 10.019 1.00 92.44 84 ASN A O 1
ATOM 662 N N . LEU A 1 85 ? -12.235 16.282 8.995 1.00 94.06 85 LEU A N 1
ATOM 663 C CA . LEU A 1 85 ? -11.307 16.008 7.917 1.00 94.06 85 LEU A CA 1
ATOM 664 C C . LEU A 1 85 ? -10.218 17.075 7.936 1.00 94.06 85 LEU A C 1
ATOM 666 O O . LEU A 1 85 ? -10.508 18.267 7.855 1.00 94.06 85 LEU A O 1
ATOM 670 N N . GLN A 1 86 ? -8.970 16.636 8.055 1.00 94.38 86 GLN A N 1
ATOM 671 C CA . GLN A 1 86 ? -7.800 17.505 7.986 1.00 94.38 86 GLN A CA 1
ATOM 672 C C . GLN A 1 86 ? -6.920 17.042 6.843 1.00 94.38 86 GLN A C 1
ATOM 674 O O . GLN A 1 86 ? -6.655 15.847 6.721 1.00 94.38 86 GLN A O 1
ATOM 679 N N . SER A 1 87 ? -6.437 17.975 6.033 1.00 93.31 87 SER A N 1
ATOM 680 C CA . SER A 1 87 ? -5.499 17.671 4.966 1.00 93.31 87 SER A CA 1
ATOM 681 C C . SER A 1 87 ? -4.280 18.575 5.020 1.00 93.31 87 SER A C 1
ATOM 683 O O . SER A 1 87 ? -4.350 19.763 5.335 1.00 93.31 87 SER A O 1
ATOM 685 N N . THR A 1 88 ? -3.146 17.986 4.676 1.00 93.19 88 THR A N 1
ATOM 686 C CA . THR A 1 88 ? -1.888 18.684 4.461 1.00 93.19 88 THR A CA 1
ATOM 687 C C . THR A 1 88 ? -1.423 18.333 3.060 1.00 93.19 88 THR A C 1
ATOM 689 O O . THR A 1 88 ? -1.207 17.161 2.752 1.00 93.19 88 THR A O 1
ATOM 692 N N . THR A 1 89 ? -1.284 19.341 2.201 1.00 91.81 89 THR A N 1
ATOM 693 C CA . THR A 1 89 ? -0.808 19.159 0.824 1.00 91.81 89 THR A CA 1
ATOM 694 C C . THR A 1 89 ? 0.609 19.697 0.682 1.00 91.81 89 THR A C 1
ATOM 696 O O . THR A 1 89 ? 0.932 20.769 1.190 1.00 91.81 89 THR A O 1
ATOM 699 N N . SER A 1 90 ? 1.479 18.944 0.020 1.00 87.69 90 SER A N 1
ATOM 700 C CA . SER A 1 90 ? 2.876 19.298 -0.231 1.00 87.69 90 SER A CA 1
ATOM 701 C C . SER A 1 90 ? 3.362 18.658 -1.533 1.00 87.69 90 SER A C 1
ATOM 703 O O . SER A 1 90 ? 2.842 17.628 -1.949 1.00 87.69 90 SER A O 1
ATOM 705 N N . THR A 1 91 ? 4.395 19.224 -2.160 1.00 82.19 91 THR A N 1
ATOM 706 C CA . THR A 1 91 ? 4.987 18.692 -3.404 1.00 82.19 91 THR A CA 1
ATOM 707 C C . THR A 1 91 ? 5.462 17.240 -3.269 1.00 82.19 91 THR A C 1
ATOM 709 O O . THR A 1 91 ? 5.345 16.458 -4.204 1.00 82.19 91 THR A O 1
ATOM 712 N N . VAL A 1 92 ? 6.005 16.865 -2.106 1.00 81.62 92 VAL A N 1
ATOM 713 C CA . VAL A 1 92 ? 6.432 15.497 -1.776 1.00 81.62 92 VAL A CA 1
ATOM 714 C C . VAL A 1 92 ? 6.083 15.259 -0.302 1.00 81.62 92 VAL A C 1
ATOM 716 O O . VAL A 1 92 ? 6.481 16.076 0.528 1.00 81.62 92 VAL A O 1
ATOM 719 N N . PRO A 1 93 ? 5.336 14.199 0.066 1.00 76.81 93 PRO A N 1
ATOM 720 C CA . PRO A 1 93 ? 4.901 13.070 -0.763 1.00 76.81 93 PRO A CA 1
ATOM 721 C C . PRO A 1 93 ? 3.623 13.309 -1.590 1.00 76.81 93 PRO A C 1
ATOM 723 O O . PRO A 1 93 ? 3.237 12.419 -2.341 1.00 76.81 93 PRO A O 1
ATOM 726 N N . GLY A 1 94 ? 2.950 14.456 -1.462 1.00 87.50 94 GLY A N 1
ATOM 727 C CA . GLY A 1 94 ? 1.645 14.720 -2.076 1.00 87.50 94 GLY A CA 1
ATOM 728 C C . GLY A 1 94 ? 0.639 15.208 -1.033 1.00 87.50 94 GLY A C 1
ATOM 729 O O . GLY A 1 94 ? 0.883 16.196 -0.343 1.00 87.50 94 GLY A O 1
ATOM 730 N N . ALA A 1 95 ? -0.483 14.504 -0.883 1.00 91.00 95 ALA A N 1
ATOM 731 C CA . ALA A 1 95 ? -1.525 14.840 0.084 1.00 91.00 95 ALA A CA 1
ATOM 732 C C . ALA A 1 95 ? -1.580 13.834 1.244 1.00 91.00 95 ALA A C 1
ATOM 734 O O . ALA A 1 95 ? -1.650 12.619 1.038 1.00 91.00 95 ALA A O 1
ATOM 735 N N . PHE A 1 96 ? -1.587 14.353 2.469 1.00 94.12 96 PHE A N 1
ATOM 736 C CA . PHE A 1 96 ? -1.832 13.597 3.691 1.00 94.12 96 PHE A CA 1
ATOM 737 C C . PHE A 1 96 ? -3.179 14.012 4.270 1.00 94.12 96 PHE A C 1
ATOM 739 O O . PHE A 1 96 ? -3.357 15.171 4.634 1.00 94.12 96 PHE A O 1
ATOM 746 N N . ILE A 1 97 ? -4.127 13.081 4.331 1.00 94.44 97 ILE A N 1
ATOM 747 C CA . ILE A 1 97 ? -5.498 13.342 4.766 1.00 94.44 97 ILE A CA 1
ATOM 748 C C . ILE A 1 97 ? -5.791 12.484 5.997 1.00 94.44 97 ILE A C 1
ATOM 750 O O . ILE A 1 97 ? -5.625 11.264 5.977 1.00 94.44 97 ILE A O 1
ATOM 754 N N . THR A 1 98 ? -6.248 13.128 7.064 1.00 95.00 98 THR A N 1
ATOM 755 C CA . THR A 1 98 ? -6.671 12.499 8.314 1.00 95.00 98 THR A CA 1
ATOM 756 C C . THR A 1 98 ? -8.180 12.643 8.440 1.00 95.00 98 THR A C 1
ATOM 758 O O . THR A 1 98 ? -8.691 13.752 8.595 1.00 95.00 98 THR A O 1
ATOM 761 N N . ALA A 1 99 ? -8.888 11.518 8.380 1.00 95.06 99 ALA A N 1
ATOM 762 C CA . ALA A 1 99 ? -10.322 11.442 8.618 1.00 95.06 99 ALA A CA 1
ATOM 763 C C . ALA A 1 99 ? -10.567 10.936 10.042 1.00 95.06 99 ALA A C 1
ATOM 765 O O . ALA A 1 99 ? -10.279 9.777 10.336 1.00 95.06 99 ALA A O 1
ATOM 766 N N . ALA A 1 100 ? -11.077 11.792 10.922 1.00 94.12 100 ALA A N 1
ATOM 767 C CA . ALA A 1 100 ? -11.469 11.413 12.274 1.00 94.12 100 ALA A CA 1
ATOM 768 C C . ALA A 1 100 ? -12.953 11.033 12.324 1.00 94.12 100 ALA A C 1
ATOM 770 O O . ALA A 1 100 ? -13.788 11.617 11.628 1.00 94.12 100 ALA A O 1
ATOM 771 N N . ASN A 1 101 ? -13.274 10.075 13.184 1.00 94.06 101 ASN A N 1
ATOM 772 C CA . ASN A 1 101 ? -14.616 9.544 13.403 1.00 94.06 101 ASN A CA 1
ATOM 773 C C . ASN A 1 101 ? -14.918 9.450 14.909 1.00 94.06 101 ASN A C 1
ATOM 775 O O . ASN A 1 101 ? -14.058 9.721 15.745 1.00 94.06 101 ASN A O 1
ATOM 779 N N . ASP A 1 102 ? -16.140 9.058 15.264 1.00 92.06 102 ASP A N 1
ATOM 780 C CA . ASP A 1 102 ? -16.504 8.801 16.661 1.00 92.06 102 ASP A CA 1
ATOM 781 C C . ASP A 1 102 ? -16.013 7.427 17.146 1.00 92.06 102 ASP A C 1
ATOM 783 O O . ASP A 1 102 ? -15.810 6.488 16.364 1.00 92.06 102 ASP A O 1
ATOM 787 N N . PHE A 1 103 ? -15.844 7.297 18.464 1.00 90.19 103 PHE A N 1
ATOM 788 C CA . PHE A 1 103 ? -15.541 6.021 19.114 1.00 90.19 103 PHE A CA 1
ATOM 789 C C . PHE A 1 103 ? -16.724 5.045 19.025 1.00 90.19 103 PHE A C 1
ATOM 791 O O . PHE A 1 103 ? -17.886 5.442 19.018 1.00 90.19 103 PHE A O 1
ATOM 798 N N . GLY A 1 104 ? -16.427 3.742 19.009 1.00 87.50 104 GLY A N 1
ATOM 799 C CA . GLY A 1 104 ? -17.444 2.683 18.978 1.00 87.50 104 GLY A CA 1
ATOM 800 C C . GLY A 1 104 ? -17.980 2.345 17.581 1.00 87.50 104 GLY A C 1
ATOM 801 O O . GLY A 1 104 ? -18.839 1.474 17.454 1.00 87.50 104 GLY A O 1
ATOM 802 N N . LEU A 1 105 ? -17.465 2.992 16.532 1.00 89.75 105 LEU A N 1
ATOM 803 C CA . LEU A 1 105 ? -17.734 2.623 15.144 1.00 89.75 105 LEU A CA 1
ATOM 804 C C . LEU A 1 105 ? -16.883 1.427 14.709 1.00 89.75 105 LEU A C 1
ATOM 806 O O . LEU A 1 105 ? -15.726 1.290 15.107 1.00 89.75 105 LEU A O 1
ATOM 810 N N . ASN A 1 106 ? -17.443 0.594 13.829 1.00 90.50 106 ASN A N 1
ATOM 811 C CA . ASN A 1 106 ? -16.695 -0.483 13.188 1.00 90.50 106 ASN A CA 1
ATOM 812 C C . ASN A 1 106 ? -15.684 0.116 12.189 1.00 90.50 106 ASN A C 1
ATOM 814 O O . ASN A 1 106 ? -16.065 0.565 11.103 1.00 90.50 106 ASN A O 1
ATOM 818 N N . GLN A 1 107 ? -14.403 0.113 12.569 1.00 90.44 107 GLN A N 1
ATOM 819 C CA . GLN A 1 107 ? -13.314 0.704 11.785 1.00 90.44 107 GLN A CA 1
ATOM 820 C C . GLN A 1 107 ? -13.106 0.009 10.437 1.00 90.44 107 GLN A C 1
ATOM 822 O O . GLN A 1 107 ? -12.808 0.667 9.442 1.00 90.44 107 GLN A O 1
ATOM 827 N N . GLU A 1 108 ? -13.308 -1.306 10.363 1.00 91.31 108 GLU A N 1
ATOM 828 C CA . GLU A 1 108 ? -13.172 -2.064 9.116 1.00 91.31 108 GLU A CA 1
ATOM 829 C C . GLU A 1 108 ? -14.255 -1.663 8.108 1.00 91.31 108 GLU A C 1
ATOM 831 O O . GLU A 1 108 ? -13.964 -1.411 6.935 1.00 91.31 108 GLU A O 1
ATOM 836 N N . ALA A 1 109 ? -15.499 -1.528 8.575 1.00 92.50 109 ALA A N 1
ATOM 837 C CA . ALA A 1 109 ? -16.615 -1.077 7.753 1.00 92.50 109 ALA A CA 1
ATOM 838 C C . ALA A 1 109 ? -16.424 0.373 7.286 1.00 92.50 109 ALA A C 1
ATOM 840 O O . ALA A 1 109 ? -16.673 0.679 6.118 1.00 92.50 109 ALA A O 1
ATOM 841 N N . LEU A 1 110 ? -15.950 1.261 8.168 1.00 92.94 110 LEU A N 1
ATOM 842 C CA . LEU A 1 110 ? -15.649 2.648 7.813 1.00 92.94 110 LEU A CA 1
ATOM 843 C C . LEU A 1 110 ? -14.516 2.729 6.783 1.00 92.94 110 LEU A C 1
ATOM 845 O O . LEU A 1 110 ? -14.650 3.420 5.775 1.00 92.94 110 LEU A O 1
ATOM 849 N N . ARG A 1 111 ? -13.439 1.959 6.970 1.00 92.88 111 ARG A N 1
ATOM 850 C CA . ARG A 1 111 ? -12.333 1.868 6.010 1.00 92.88 111 ARG A CA 1
ATOM 851 C C . ARG A 1 111 ? -12.811 1.389 4.642 1.00 92.88 111 ARG A C 1
ATOM 853 O O . ARG A 1 111 ? -12.405 1.951 3.629 1.00 92.88 111 ARG A O 1
ATOM 860 N N . ALA A 1 112 ? -13.692 0.390 4.595 1.00 94.00 112 ALA A N 1
ATOM 861 C CA . ALA A 1 112 ? -14.272 -0.087 3.342 1.00 94.00 112 ALA A CA 1
ATOM 862 C C . ALA A 1 112 ? -15.108 0.998 2.638 1.00 94.00 112 ALA A C 1
ATOM 864 O O . ALA A 1 112 ? -15.009 1.151 1.421 1.00 94.00 112 ALA A O 1
ATOM 865 N N . LYS A 1 113 ? -15.880 1.796 3.390 1.00 94.12 113 LYS A N 1
ATOM 866 C CA . LYS A 1 113 ? -16.617 2.950 2.844 1.00 94.12 113 LYS A CA 1
ATOM 867 C C . LYS A 1 113 ? -15.681 4.031 2.306 1.00 94.12 113 LYS A C 1
ATOM 869 O O . LYS A 1 113 ? -15.912 4.525 1.208 1.00 94.12 113 LYS A O 1
ATOM 874 N N . ILE A 1 114 ? -14.618 4.355 3.044 1.00 93.81 114 ILE A N 1
ATOM 875 C CA . ILE A 1 114 ? -13.581 5.308 2.625 1.00 93.81 114 ILE A CA 1
ATOM 876 C C . ILE A 1 114 ? -12.929 4.851 1.316 1.00 93.81 114 ILE A C 1
ATOM 878 O O . ILE A 1 114 ? -12.828 5.638 0.380 1.00 93.81 114 ILE A O 1
ATOM 882 N N . LEU A 1 115 ? -12.543 3.575 1.211 1.00 93.00 115 LEU A N 1
ATOM 883 C CA . LEU A 1 115 ? -11.976 3.018 -0.022 1.00 93.00 115 LEU A CA 1
ATOM 884 C C . LEU A 1 115 ? -12.961 3.115 -1.192 1.00 93.00 115 LEU A C 1
ATOM 886 O O . LEU A 1 115 ? -12.595 3.595 -2.261 1.00 93.00 115 LEU A O 1
ATOM 890 N N . ALA A 1 116 ? -14.223 2.744 -0.972 1.00 93.19 116 ALA A N 1
ATOM 891 C CA . ALA A 1 116 ? -15.257 2.837 -1.997 1.00 93.19 116 ALA A CA 1
ATOM 892 C C . ALA A 1 116 ? -15.536 4.285 -2.443 1.00 93.19 116 ALA A C 1
ATOM 894 O O . ALA A 1 116 ? -15.881 4.503 -3.603 1.00 93.19 116 ALA A O 1
ATOM 895 N N . ALA A 1 117 ? -15.400 5.269 -1.547 1.00 91.88 117 ALA A N 1
ATOM 896 C CA . ALA A 1 117 ? -15.503 6.687 -1.888 1.00 91.88 117 ALA A CA 1
ATOM 897 C C . ALA A 1 117 ? -14.295 7.151 -2.715 1.00 91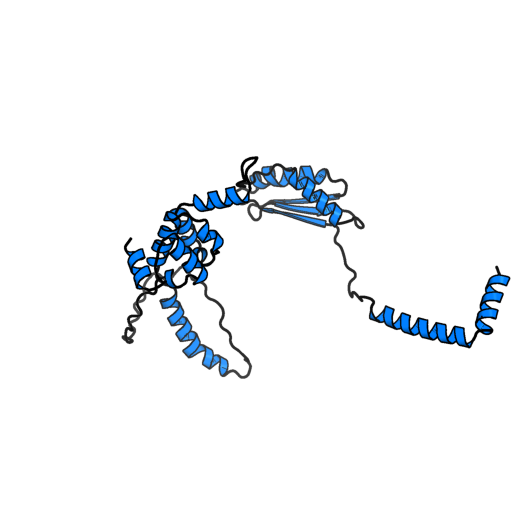.88 117 ALA A C 1
ATOM 899 O O . ALA A 1 117 ? -14.468 7.764 -3.765 1.00 91.88 117 ALA A O 1
ATOM 900 N N . ILE A 1 118 ? -13.075 6.783 -2.309 1.00 90.88 118 ILE A N 1
ATOM 901 C CA . ILE A 1 118 ? -11.842 7.111 -3.042 1.00 90.88 118 ILE A CA 1
ATOM 902 C C . ILE A 1 118 ? -11.848 6.501 -4.452 1.00 90.88 118 ILE A C 1
ATOM 904 O O . ILE A 1 118 ? -11.408 7.152 -5.397 1.00 90.88 118 ILE A O 1
ATOM 908 N N . ASP A 1 119 ? -12.380 5.290 -4.630 1.00 89.00 119 ASP A N 1
ATOM 909 C CA . ASP A 1 119 ? -12.454 4.636 -5.944 1.00 89.00 119 ASP A CA 1
ATOM 910 C C . ASP A 1 119 ? -13.405 5.332 -6.930 1.00 89.00 119 ASP A C 1
ATOM 912 O O . ASP A 1 119 ? -13.254 5.175 -8.144 1.00 89.00 119 ASP A O 1
ATOM 916 N N . ARG A 1 120 ? -14.360 6.128 -6.436 1.00 87.25 120 ARG A N 1
ATOM 917 C CA . ARG A 1 120 ? -15.240 6.961 -7.275 1.00 87.25 120 ARG A CA 1
ATOM 918 C C . ARG A 1 120 ? -14.563 8.246 -7.730 1.00 87.25 120 ARG A C 1
ATOM 920 O O . ARG A 1 120 ? -14.974 8.819 -8.740 1.00 87.25 120 ARG A O 1
ATOM 927 N N . VAL A 1 121 ? -13.532 8.693 -7.012 1.00 87.81 121 VAL A N 1
ATOM 928 C CA . VAL A 1 121 ? -12.779 9.889 -7.378 1.00 87.81 121 VAL A CA 1
ATOM 929 C C . VAL A 1 121 ? -12.084 9.631 -8.712 1.00 87.81 121 VAL A C 1
ATOM 931 O O . VAL A 1 121 ? -11.242 8.739 -8.844 1.00 87.81 121 VAL A O 1
ATOM 934 N N . TRP A 1 122 ? -12.390 10.458 -9.712 1.00 82.06 122 TRP A N 1
ATOM 935 C CA . TRP A 1 122 ? -11.569 10.502 -10.914 1.00 82.06 122 TRP A CA 1
ATOM 936 C C . TRP A 1 122 ? -10.192 11.053 -10.544 1.00 82.06 122 TRP A C 1
ATOM 938 O O . TRP A 1 122 ? -10.050 12.222 -10.185 1.00 82.06 122 TRP A O 1
ATOM 948 N N . LEU A 1 123 ? -9.183 10.193 -10.630 1.00 81.44 123 LEU A N 1
ATOM 949 C CA . LEU A 1 123 ? -7.784 10.544 -10.440 1.00 81.44 123 LEU A CA 1
ATOM 950 C C . LEU A 1 123 ? -7.063 10.398 -11.783 1.00 81.44 123 LEU A C 1
ATOM 952 O O . LEU A 1 123 ? -7.334 9.424 -12.494 1.00 81.44 123 LEU A O 1
ATOM 956 N N . PRO A 1 124 ? -6.119 11.294 -12.130 1.00 72.62 124 PRO A N 1
ATOM 957 C CA . PRO A 1 124 ? -5.283 11.166 -13.323 1.00 72.62 124 PRO A CA 1
ATOM 958 C C . PRO A 1 124 ? -4.261 10.033 -13.134 1.00 72.62 124 PRO A C 1
ATOM 960 O O . PRO A 1 124 ? -3.052 10.239 -13.028 1.00 72.62 124 PRO A O 1
ATOM 963 N N . LYS A 1 125 ? -4.755 8.798 -13.042 1.00 71.56 125 LYS A N 1
ATOM 964 C CA . LYS A 1 125 ? -3.945 7.595 -12.913 1.00 71.56 125 LYS A CA 1
ATOM 965 C C . LYS A 1 125 ? -3.321 7.323 -14.281 1.00 71.56 125 LYS A C 1
ATOM 967 O O . LYS A 1 125 ? -4.018 6.944 -15.219 1.00 71.56 125 LYS A O 1
ATOM 972 N N . ARG A 1 126 ? -2.001 7.480 -14.404 1.00 65.00 126 ARG A N 1
ATOM 973 C CA . ARG A 1 126 ? -1.249 6.908 -15.532 1.00 65.00 126 ARG A CA 1
ATOM 974 C C . ARG A 1 126 ? -1.128 5.406 -15.307 1.00 65.00 126 ARG A C 1
ATOM 976 O O . ARG A 1 126 ? -0.129 4.934 -14.779 1.00 65.00 126 ARG A O 1
ATOM 983 N N . VAL A 1 127 ? -2.185 4.673 -15.637 1.00 70.62 127 VAL A N 1
ATOM 984 C CA . VAL A 1 127 ? -2.196 3.210 -15.579 1.00 70.62 127 VAL A CA 1
ATOM 985 C C . VAL A 1 127 ? -2.426 2.702 -16.989 1.00 70.62 127 VAL A C 1
ATOM 987 O O . VAL A 1 127 ? -3.415 3.055 -17.626 1.00 70.62 127 VAL A O 1
ATOM 990 N N . LEU A 1 128 ? -1.503 1.872 -17.465 1.00 76.62 128 LEU A N 1
ATOM 991 C CA . LEU A 1 128 ? -1.696 1.097 -18.681 1.00 76.62 128 LEU A CA 1
ATOM 992 C C . LEU A 1 128 ? -2.683 -0.023 -18.337 1.00 76.62 128 LEU A C 1
ATOM 994 O O . LEU A 1 128 ? -2.344 -0.948 -17.601 1.00 76.62 128 LEU A O 1
ATOM 998 N N . GLN A 1 129 ? -3.928 0.111 -18.788 1.00 80.94 129 GLN A N 1
ATOM 999 C CA . GLN A 1 129 ? -4.963 -0.908 -18.620 1.00 80.94 129 GLN A CA 1
ATOM 1000 C C . GLN A 1 129 ? -5.191 -1.618 -19.948 1.00 80.94 129 GLN A C 1
ATOM 1002 O O . GLN A 1 129 ? -5.122 -0.991 -21.006 1.00 80.94 129 GLN A O 1
ATOM 1007 N N . ALA A 1 130 ? -5.475 -2.918 -19.878 1.00 85.62 130 ALA A N 1
ATOM 1008 C CA . ALA A 1 130 ? -5.831 -3.686 -21.059 1.00 85.62 130 ALA A CA 1
ATOM 1009 C C . ALA A 1 130 ? -7.136 -3.140 -21.675 1.00 85.62 130 ALA A C 1
ATOM 1011 O O . ALA A 1 130 ? -8.053 -2.778 -20.925 1.00 85.62 130 ALA A O 1
ATOM 1012 N N . PRO A 1 131 ? -7.247 -3.085 -23.013 1.00 85.50 131 PRO A N 1
ATOM 1013 C CA . PRO A 1 131 ? -8.494 -2.759 -23.693 1.00 85.50 131 PRO A CA 1
ATOM 1014 C C . PRO A 1 131 ? -9.658 -3.657 -23.251 1.00 85.50 131 PRO A C 1
ATOM 1016 O O . PRO A 1 131 ? -9.476 -4.806 -22.840 1.00 85.50 131 PRO A O 1
ATOM 1019 N N . ALA A 1 132 ? -10.884 -3.137 -23.355 1.00 83.62 132 ALA A N 1
ATOM 1020 C CA . ALA A 1 132 ? -12.081 -3.880 -22.974 1.00 83.62 132 ALA A CA 1
ATOM 1021 C C . ALA A 1 132 ? -12.197 -5.189 -23.779 1.00 83.62 132 ALA A C 1
ATOM 1023 O O . ALA A 1 132 ? -12.277 -5.165 -25.005 1.00 83.62 132 ALA A O 1
ATOM 1024 N N . GLY A 1 133 ? -12.232 -6.325 -23.075 1.00 84.56 133 GLY A N 1
ATOM 1025 C CA . GLY A 1 133 ? -12.318 -7.662 -23.674 1.00 84.56 133 GLY A CA 1
ATOM 1026 C C . GLY A 1 133 ? -10.985 -8.408 -23.794 1.00 84.56 133 GLY A C 1
ATOM 1027 O O . GLY A 1 133 ? -10.999 -9.587 -24.143 1.00 84.56 133 GLY A O 1
ATOM 1028 N N . GLU A 1 134 ? -9.855 -7.780 -23.460 1.00 88.62 134 GLU A N 1
ATOM 1029 C CA . GLU A 1 134 ? -8.543 -8.431 -23.451 1.00 88.62 134 GLU A CA 1
ATOM 1030 C C . GLU A 1 134 ? -8.135 -8.899 -22.042 1.00 88.62 134 GLU A C 1
ATOM 1032 O O . GLU A 1 134 ? -8.451 -8.270 -21.029 1.00 88.62 134 GLU A O 1
ATOM 1037 N N . ASN A 1 135 ? -7.420 -10.026 -21.953 1.00 89.19 135 ASN A N 1
ATOM 1038 C CA . ASN A 1 135 ? -6.897 -10.513 -20.682 1.00 89.19 135 ASN A CA 1
ATOM 1039 C C . ASN A 1 135 ? -5.733 -9.613 -20.201 1.00 89.19 135 ASN A C 1
ATOM 1041 O O . ASN A 1 135 ? -4.742 -9.461 -20.915 1.00 89.19 135 ASN A O 1
ATOM 1045 N N . PRO A 1 136 ? -5.761 -9.080 -18.965 1.00 88.06 136 PRO A N 1
ATOM 1046 C CA . PRO A 1 136 ? -4.694 -8.208 -18.463 1.00 88.06 136 PRO A CA 1
ATOM 1047 C C . PRO A 1 136 ? -3.295 -8.835 -18.494 1.00 88.06 136 PRO A C 1
ATOM 1049 O O . PRO A 1 136 ? -2.298 -8.128 -18.642 1.00 88.06 136 PRO A O 1
ATOM 1052 N N . ARG A 1 137 ? -3.204 -10.165 -18.360 1.00 86.12 137 ARG A N 1
ATOM 1053 C CA . ARG A 1 137 ? -1.924 -10.885 -18.393 1.00 86.12 137 ARG A CA 1
ATOM 1054 C C . ARG A 1 137 ? -1.338 -10.954 -19.801 1.00 86.12 137 ARG A C 1
ATOM 1056 O O . ARG A 1 137 ? -0.123 -10.848 -19.930 1.00 86.12 137 ARG A O 1
ATOM 1063 N N . THR A 1 138 ? -2.172 -11.115 -20.831 1.00 87.00 138 THR A N 1
ATOM 1064 C CA . THR A 1 138 ? -1.699 -11.154 -22.225 1.00 87.00 138 THR A CA 1
ATOM 1065 C C . THR A 1 138 ? -1.244 -9.774 -22.669 1.00 87.00 138 THR A C 1
ATOM 1067 O O . THR A 1 138 ? -0.132 -9.649 -23.169 1.00 87.00 138 THR A O 1
ATOM 1070 N N . PHE A 1 139 ? -2.028 -8.744 -22.346 1.00 90.38 139 PHE A N 1
ATOM 1071 C CA . PHE A 1 139 ? -1.675 -7.351 -22.611 1.00 90.38 139 PHE A CA 1
ATOM 1072 C C . PHE A 1 139 ? -0.335 -6.969 -21.961 1.00 90.38 139 PHE A C 1
ATOM 1074 O O . PHE A 1 139 ? 0.550 -6.405 -22.596 1.00 90.38 139 PHE A O 1
ATOM 1081 N N . SER A 1 140 ? -0.137 -7.353 -20.695 1.00 88.62 140 SER A N 1
ATOM 1082 C CA . SER A 1 140 ? 1.112 -7.081 -19.972 1.00 88.62 140 SER A CA 1
ATOM 1083 C C . SER A 1 140 ? 2.316 -7.801 -20.593 1.00 88.62 140 SER A C 1
ATOM 1085 O O . SER A 1 140 ? 3.392 -7.218 -20.698 1.00 88.62 140 SER A O 1
ATOM 1087 N N . ALA A 1 141 ? 2.150 -9.057 -21.022 1.00 86.69 141 ALA A N 1
ATOM 1088 C CA . ALA A 1 141 ? 3.207 -9.802 -21.705 1.00 86.69 141 ALA A CA 1
ATOM 1089 C C . ALA A 1 141 ? 3.564 -9.175 -23.063 1.00 86.69 141 ALA A C 1
ATOM 1091 O O . ALA A 1 141 ? 4.743 -9.104 -23.404 1.00 86.69 141 ALA A O 1
ATOM 1092 N N . GLN A 1 142 ? 2.567 -8.673 -23.797 1.00 89.75 142 GLN A N 1
ATOM 1093 C CA . GLN A 1 142 ? 2.779 -7.955 -25.051 1.00 89.75 142 GLN A CA 1
ATOM 1094 C C . GLN A 1 142 ? 3.581 -6.669 -24.832 1.00 89.75 142 GLN A C 1
ATOM 1096 O O . GLN A 1 142 ? 4.584 -6.468 -25.508 1.00 89.75 142 GLN A O 1
ATOM 1101 N N . LEU A 1 143 ? 3.218 -5.849 -23.840 1.00 90.25 143 LEU A N 1
ATOM 1102 C CA . LEU A 1 143 ? 3.965 -4.627 -23.521 1.00 90.25 143 LEU A CA 1
ATOM 1103 C C . LEU A 1 143 ? 5.434 -4.910 -23.187 1.00 90.25 143 LEU A C 1
ATOM 1105 O O . LEU A 1 143 ? 6.312 -4.166 -23.610 1.00 90.25 143 LEU A O 1
ATOM 1109 N N . ILE A 1 144 ? 5.712 -5.990 -22.448 1.00 90.62 144 ILE A N 1
ATOM 1110 C CA . ILE A 1 144 ? 7.090 -6.398 -22.142 1.00 90.62 144 ILE A CA 1
ATOM 1111 C C . ILE A 1 144 ? 7.817 -6.851 -23.415 1.00 90.62 144 ILE A C 1
ATOM 1113 O O . ILE A 1 144 ? 8.987 -6.527 -23.597 1.00 90.62 144 ILE A O 1
ATOM 1117 N N . SER A 1 145 ? 7.132 -7.557 -24.316 1.00 91.25 145 SER A N 1
ATOM 1118 C CA . SER A 1 145 ? 7.697 -7.963 -25.607 1.00 91.25 145 SER A CA 1
ATOM 1119 C C . SER A 1 145 ? 7.937 -6.785 -26.555 1.00 91.25 145 SER A C 1
ATOM 1121 O O . SER A 1 145 ? 8.768 -6.892 -27.450 1.00 91.25 145 SER A O 1
ATOM 1123 N N . GLU A 1 146 ? 7.223 -5.676 -26.395 1.00 91.56 146 GLU A N 1
ATOM 1124 C CA . GLU A 1 146 ? 7.392 -4.461 -27.200 1.00 91.56 146 GLU A CA 1
ATOM 1125 C C . GLU A 1 146 ? 8.437 -3.496 -26.612 1.00 91.56 146 GLU A C 1
ATOM 1127 O O . GLU A 1 146 ? 8.755 -2.486 -27.239 1.00 91.56 146 GLU A O 1
ATOM 1132 N N . LEU A 1 147 ? 9.008 -3.794 -25.435 1.00 92.00 147 LEU A N 1
ATOM 1133 C CA . LEU A 1 147 ? 10.069 -2.971 -24.853 1.00 92.00 147 LEU A CA 1
ATOM 1134 C C . LEU A 1 147 ? 11.322 -2.990 -25.745 1.00 92.00 147 LEU A C 1
ATOM 1136 O O . LEU A 1 147 ? 11.847 -4.069 -26.033 1.00 92.00 147 LEU A O 1
ATOM 1140 N N . PRO A 1 148 ? 11.842 -1.819 -26.149 1.00 93.06 148 PRO A N 1
ATOM 1141 C CA . PRO A 1 148 ? 13.068 -1.736 -26.930 1.00 93.06 148 PRO A CA 1
ATOM 1142 C C . PRO A 1 148 ? 14.309 -1.893 -26.035 1.00 93.06 148 PRO A C 1
ATOM 1144 O O . PRO A 1 148 ? 14.275 -1.611 -24.829 1.00 93.06 148 PRO A O 1
ATOM 1147 N N . ALA A 1 149 ? 15.426 -2.310 -26.637 1.00 91.25 149 ALA A N 1
ATOM 1148 C CA . ALA A 1 149 ? 16.701 -2.514 -25.948 1.00 91.25 149 ALA A CA 1
ATOM 1149 C C . ALA A 1 149 ? 17.168 -1.256 -25.199 1.00 91.25 149 ALA A C 1
ATOM 1151 O O . ALA A 1 149 ? 17.632 -1.325 -24.062 1.00 91.25 149 ALA A O 1
ATOM 1152 N N . GLU A 1 150 ? 16.997 -0.092 -25.816 1.00 91.75 150 GLU A N 1
ATOM 1153 C CA . GLU A 1 150 ? 17.452 1.203 -25.320 1.00 91.75 150 GLU A CA 1
ATOM 1154 C C . GLU A 1 150 ? 16.794 1.568 -23.991 1.00 91.75 150 GLU A C 1
ATOM 1156 O O . GLU A 1 150 ? 17.447 2.139 -23.122 1.00 91.75 150 GLU A O 1
ATOM 1161 N N . VAL A 1 151 ? 15.517 1.216 -23.801 1.00 91.31 151 VAL A N 1
ATOM 1162 C CA . VAL A 1 151 ? 14.804 1.474 -22.542 1.00 91.31 151 VAL A CA 1
ATOM 1163 C C . VAL A 1 151 ? 15.368 0.602 -21.426 1.00 91.31 151 VAL A C 1
ATOM 1165 O O . VAL A 1 151 ? 15.611 1.106 -20.329 1.00 91.31 151 VAL A O 1
ATOM 1168 N N . LEU A 1 152 ? 15.632 -0.681 -21.698 1.00 89.88 152 LEU A N 1
ATOM 1169 C CA . LEU A 1 152 ? 16.270 -1.568 -20.721 1.00 89.88 152 LEU A CA 1
ATOM 1170 C C . LEU A 1 152 ? 17.663 -1.064 -20.344 1.00 89.88 152 LEU A C 1
ATOM 1172 O O . LEU A 1 152 ? 17.995 -1.019 -19.161 1.00 89.88 152 LEU A O 1
ATOM 1176 N N . ILE A 1 153 ? 18.451 -0.641 -21.334 1.00 89.19 153 ILE A N 1
ATOM 1177 C CA . ILE A 1 153 ? 19.792 -0.089 -21.125 1.00 89.19 153 ILE A CA 1
ATOM 1178 C C . ILE A 1 153 ? 19.719 1.213 -20.325 1.00 89.19 153 ILE A C 1
ATOM 1180 O O . ILE A 1 153 ? 20.470 1.379 -19.369 1.00 89.19 153 ILE A O 1
ATOM 1184 N N . TYR A 1 154 ? 18.803 2.121 -20.661 1.00 91.44 154 TYR A N 1
ATOM 1185 C CA . TYR A 1 154 ? 18.612 3.376 -19.935 1.00 91.44 154 TYR A CA 1
ATOM 1186 C C . TYR A 1 154 ? 18.276 3.136 -18.457 1.00 91.44 154 TYR A C 1
ATOM 1188 O O . TYR A 1 154 ? 18.856 3.766 -17.572 1.00 91.44 154 TYR A O 1
ATOM 1196 N N . ILE A 1 155 ? 17.380 2.188 -18.166 1.00 88.19 155 ILE A N 1
ATOM 1197 C CA . ILE A 1 155 ? 17.057 1.816 -16.783 1.00 88.19 155 ILE A CA 1
ATOM 1198 C C . ILE A 1 155 ? 18.281 1.188 -16.107 1.00 88.19 155 ILE A C 1
ATOM 1200 O O . ILE A 1 155 ? 18.608 1.574 -14.989 1.00 88.19 155 ILE A O 1
ATOM 1204 N N . ALA A 1 156 ? 19.002 0.300 -16.794 1.00 85.62 156 ALA A N 1
ATOM 1205 C CA . ALA A 1 156 ? 20.219 -0.333 -16.283 1.00 85.62 156 ALA A CA 1
ATOM 1206 C C . ALA A 1 156 ? 21.386 0.650 -16.055 1.00 85.62 156 ALA A C 1
ATOM 1208 O O . ALA A 1 156 ? 22.305 0.367 -15.290 1.00 85.62 156 ALA A O 1
ATOM 1209 N N . GLN A 1 157 ? 21.386 1.807 -16.721 1.00 83.19 157 GLN A N 1
ATOM 1210 C CA . GLN A 1 157 ? 22.319 2.901 -16.438 1.00 83.19 157 GLN A CA 1
ATOM 1211 C C . GLN A 1 157 ? 21.940 3.652 -15.160 1.00 83.19 157 GLN A C 1
ATOM 1213 O O . GLN A 1 157 ? 22.822 4.126 -14.448 1.00 83.19 157 GLN A O 1
ATOM 1218 N N . LYS A 1 158 ? 20.639 3.763 -14.868 1.00 82.88 158 LYS A N 1
ATOM 1219 C CA . LYS A 1 158 ? 20.132 4.403 -13.650 1.00 82.88 158 LYS A CA 1
ATOM 1220 C C . LYS A 1 158 ? 20.223 3.487 -12.426 1.00 82.88 158 LYS A C 1
ATOM 1222 O O . LYS A 1 158 ? 20.449 3.975 -11.324 1.00 82.88 158 LYS A O 1
ATOM 1227 N N . ASP A 1 159 ? 20.051 2.184 -12.626 1.00 80.00 159 ASP A N 1
ATOM 1228 C CA . ASP A 1 159 ? 20.216 1.137 -11.621 1.00 80.00 159 ASP A CA 1
ATOM 1229 C C . ASP A 1 159 ? 21.083 0.004 -12.186 1.00 80.00 159 ASP A C 1
ATOM 1231 O O . ASP A 1 159 ? 20.633 -0.810 -12.995 1.00 80.00 159 ASP A O 1
ATOM 1235 N N . SER A 1 160 ? 22.331 -0.067 -11.720 1.00 77.50 160 SER A N 1
ATOM 1236 C CA . SER A 1 160 ? 23.326 -1.046 -12.169 1.00 77.50 160 SER A CA 1
ATOM 1237 C C . SER A 1 160 ? 22.955 -2.497 -11.850 1.00 77.50 160 SER A C 1
ATOM 1239 O O . SER A 1 160 ? 23.455 -3.411 -12.507 1.00 77.50 160 SER A O 1
ATOM 1241 N N . ASN A 1 161 ? 22.064 -2.729 -10.880 1.00 80.50 161 ASN A N 1
ATOM 1242 C CA . ASN A 1 161 ? 21.624 -4.070 -10.503 1.00 80.50 161 ASN A CA 1
ATOM 1243 C C . ASN A 1 161 ? 20.339 -4.510 -11.216 1.00 80.50 161 ASN A C 1
ATOM 1245 O O . ASN A 1 161 ? 19.976 -5.684 -11.126 1.00 80.50 161 ASN A O 1
ATOM 1249 N N . PHE A 1 162 ? 19.663 -3.609 -11.935 1.00 88.12 162 PHE A N 1
ATOM 1250 C CA . PHE A 1 162 ? 18.339 -3.839 -12.519 1.00 88.12 162 PHE A CA 1
ATOM 1251 C C . PHE A 1 162 ? 18.250 -5.143 -13.324 1.00 88.12 162 PHE A C 1
ATOM 1253 O O . PHE A 1 162 ? 17.404 -5.991 -13.041 1.00 88.12 162 PHE A O 1
ATOM 1260 N N . LEU A 1 163 ? 19.161 -5.349 -14.284 1.00 87.81 163 LEU A N 1
ATOM 1261 C CA . LEU A 1 163 ? 19.141 -6.519 -15.174 1.00 87.81 163 LEU A CA 1
ATOM 1262 C C . LEU A 1 163 ? 19.358 -7.843 -14.424 1.00 87.81 163 LEU A C 1
ATOM 1264 O O . LEU A 1 163 ? 18.833 -8.879 -14.833 1.00 87.81 163 LEU A O 1
ATOM 1268 N N . PHE A 1 164 ? 20.073 -7.813 -13.298 1.00 86.81 164 PHE A N 1
ATOM 1269 C CA . PHE A 1 164 ? 20.315 -8.989 -12.459 1.00 86.81 164 PHE A CA 1
ATOM 1270 C C . PHE A 1 164 ? 19.120 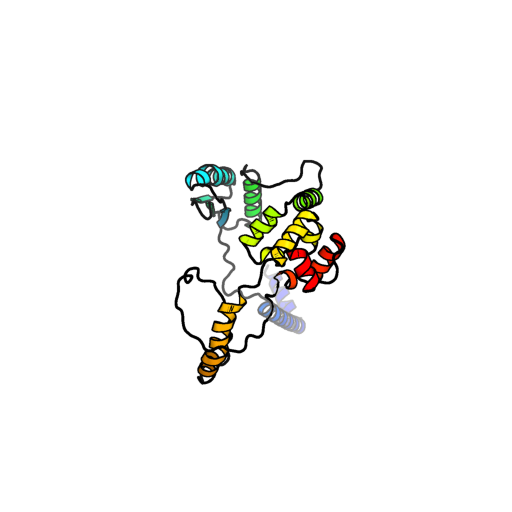-9.345 -11.568 1.00 86.81 164 PHE A C 1
ATOM 1272 O O . PHE A 1 164 ? 18.998 -10.491 -11.138 1.00 86.81 164 PHE A O 1
ATOM 1279 N N . GLN A 1 165 ? 18.231 -8.384 -11.303 1.00 87.00 165 GLN A N 1
ATOM 1280 C CA . GLN A 1 165 ? 17.025 -8.576 -10.493 1.00 87.00 165 GLN A CA 1
ATOM 1281 C C . GLN A 1 165 ? 15.811 -9.033 -11.316 1.00 87.00 165 GLN A C 1
ATOM 1283 O O . GLN A 1 165 ? 14.793 -9.436 -10.749 1.00 87.00 165 GLN A O 1
ATOM 1288 N N . LEU A 1 166 ? 15.901 -8.997 -12.648 1.00 89.69 166 LEU A N 1
ATOM 1289 C CA . LEU A 1 166 ? 14.830 -9.452 -13.529 1.00 89.69 166 LEU A CA 1
ATOM 1290 C C . LEU A 1 166 ? 14.593 -10.963 -13.387 1.00 89.69 166 LEU A C 1
ATOM 1292 O O . LEU A 1 166 ? 15.512 -11.780 -13.485 1.00 89.69 166 LEU A O 1
ATOM 1296 N N . SER A 1 167 ? 13.330 -11.347 -13.187 1.00 90.50 167 SER A N 1
ATOM 1297 C CA . SER A 1 167 ? 12.951 -12.753 -13.043 1.00 90.50 167 SER A CA 1
ATOM 1298 C C . SER A 1 167 ? 13.032 -13.506 -14.382 1.00 90.50 167 SER A C 1
ATOM 1300 O O . SER A 1 167 ? 12.884 -12.900 -15.448 1.00 90.50 167 SER A O 1
ATOM 1302 N N . PRO A 1 168 ? 13.194 -14.846 -14.370 1.00 88.25 168 PRO A N 1
ATOM 1303 C CA . PRO A 1 168 ? 13.210 -15.643 -15.600 1.00 88.25 168 PRO A CA 1
ATOM 1304 C C . PRO A 1 168 ? 11.937 -15.498 -16.449 1.00 88.25 168 PRO A C 1
ATOM 1306 O O . PRO A 1 168 ? 11.993 -15.645 -17.667 1.00 88.25 168 PRO A O 1
ATOM 1309 N N . ASP A 1 169 ? 10.789 -15.211 -15.824 1.00 88.38 169 ASP A N 1
ATOM 1310 C CA . ASP A 1 169 ? 9.529 -14.962 -16.534 1.00 88.38 169 ASP A CA 1
ATOM 1311 C C . ASP A 1 169 ? 9.569 -13.655 -17.337 1.00 88.38 169 ASP A C 1
ATOM 1313 O O . ASP A 1 169 ? 9.095 -13.626 -18.471 1.00 88.38 169 ASP A O 1
ATOM 1317 N N . VAL A 1 170 ? 10.177 -12.598 -16.785 1.00 89.44 170 VAL A N 1
ATOM 1318 C CA . VAL A 1 170 ? 10.337 -11.311 -17.480 1.00 89.44 170 VAL A CA 1
ATOM 1319 C C . VAL A 1 170 ? 11.287 -11.467 -18.663 1.00 89.44 170 VAL A C 1
ATOM 1321 O O . VAL A 1 170 ? 10.947 -11.054 -19.767 1.00 89.44 170 VAL A O 1
ATOM 1324 N N . TRP A 1 171 ? 12.420 -12.153 -18.475 1.00 89.19 171 TRP A N 1
ATOM 1325 C CA . TRP A 1 171 ? 13.343 -12.458 -19.573 1.00 89.19 171 TRP A CA 1
ATOM 1326 C C . TRP A 1 171 ? 12.677 -13.260 -20.696 1.00 89.19 171 TRP A C 1
ATOM 1328 O O . TRP A 1 171 ? 12.910 -12.974 -21.865 1.00 89.19 171 TRP A O 1
ATOM 1338 N N . ARG A 1 172 ? 11.793 -14.219 -20.379 1.00 89.88 172 ARG A N 1
ATOM 1339 C CA . ARG A 1 172 ? 11.029 -14.946 -21.411 1.00 89.88 172 ARG A CA 1
ATOM 1340 C C . ARG A 1 172 ? 10.113 -14.035 -22.226 1.00 89.88 172 ARG A C 1
ATOM 1342 O O . ARG A 1 172 ? 9.957 -14.270 -23.427 1.00 89.88 172 ARG A O 1
ATOM 1349 N N . ALA A 1 173 ? 9.517 -13.036 -21.580 1.00 90.19 173 ALA A N 1
ATOM 1350 C CA . ALA A 1 173 ? 8.571 -12.115 -22.197 1.00 90.19 173 ALA A CA 1
ATOM 1351 C C . ALA A 1 173 ? 9.234 -11.024 -23.058 1.00 90.19 173 ALA A C 1
ATOM 1353 O O . ALA A 1 173 ? 8.581 -10.519 -23.961 1.00 90.19 173 ALA A O 1
ATOM 1354 N N . LEU A 1 174 ? 10.509 -10.684 -22.831 1.00 91.69 174 LEU A N 1
ATOM 1355 C CA . LEU A 1 174 ? 11.255 -9.722 -23.661 1.00 91.69 174 LEU A CA 1
ATOM 1356 C C . LEU A 1 174 ? 11.438 -10.227 -25.097 1.00 91.69 174 LEU A C 1
ATOM 1358 O O . LEU A 1 174 ? 11.641 -11.423 -25.295 1.00 91.69 174 LEU A O 1
ATOM 1362 N N . ASN A 1 175 ? 11.429 -9.345 -26.098 1.00 92.06 175 ASN A N 1
ATOM 1363 C CA . ASN A 1 175 ? 11.806 -9.727 -27.465 1.00 92.06 175 ASN A CA 1
ATOM 1364 C C . ASN A 1 175 ? 13.309 -10.082 -27.572 1.00 92.06 175 ASN A C 1
ATOM 1366 O O . ASN A 1 175 ? 14.092 -9.864 -26.644 1.00 92.06 175 ASN A O 1
ATOM 1370 N N . GLU A 1 176 ? 13.704 -10.686 -28.696 1.00 90.25 176 GLU A N 1
ATOM 1371 C CA . GLU A 1 176 ? 15.095 -11.105 -28.918 1.00 90.25 176 GLU A CA 1
ATOM 1372 C C . GLU A 1 176 ? 16.055 -9.915 -29.004 1.00 90.25 176 GLU A C 1
ATOM 1374 O O . GLU A 1 176 ? 17.133 -9.974 -28.419 1.00 90.25 176 GLU A O 1
ATOM 1379 N N . ASP A 1 177 ? 15.650 -8.818 -29.645 1.00 89.00 177 ASP A N 1
ATOM 1380 C CA . ASP A 1 177 ? 16.492 -7.631 -29.836 1.00 89.00 177 ASP A CA 1
ATOM 1381 C C . ASP A 1 177 ? 16.827 -6.933 -28.512 1.00 89.00 177 ASP A C 1
ATOM 1383 O O . ASP A 1 177 ? 17.980 -6.603 -28.242 1.00 89.00 177 ASP A O 1
ATOM 1387 N N . ALA A 1 178 ? 15.840 -6.761 -27.634 1.00 90.56 178 ALA A N 1
ATOM 1388 C CA . ALA A 1 178 ? 16.005 -6.182 -26.306 1.00 90.56 178 ALA A CA 1
ATOM 1389 C C . ALA A 1 178 ? 16.863 -7.070 -25.409 1.00 90.56 178 ALA A C 1
ATOM 1391 O O . ALA A 1 178 ? 17.688 -6.569 -24.644 1.00 90.56 178 ALA A O 1
ATOM 1392 N N . MET A 1 179 ? 16.711 -8.390 -25.537 1.00 89.19 179 MET A N 1
ATOM 1393 C CA . MET A 1 179 ? 17.557 -9.347 -24.837 1.00 89.19 179 MET A CA 1
ATOM 1394 C C . MET A 1 179 ? 19.004 -9.267 -25.330 1.00 89.19 179 MET A C 1
ATOM 1396 O O . MET A 1 179 ? 19.903 -9.136 -24.504 1.00 89.19 179 MET A O 1
ATOM 1400 N N . ARG A 1 180 ? 19.237 -9.265 -26.651 1.00 89.00 180 ARG A N 1
ATOM 1401 C CA . ARG A 1 180 ? 20.573 -9.075 -27.242 1.00 89.00 180 ARG A CA 1
ATOM 1402 C C . ARG A 1 180 ? 21.187 -7.760 -26.795 1.00 89.00 180 ARG A C 1
ATOM 1404 O O . ARG A 1 180 ? 22.282 -7.775 -26.255 1.00 89.00 180 ARG A O 1
ATOM 1411 N N . GLY A 1 181 ? 20.473 -6.645 -26.922 1.00 87.50 181 GLY A N 1
ATOM 1412 C CA . GLY A 1 181 ? 20.977 -5.334 -26.514 1.00 87.50 181 GLY A CA 1
ATOM 1413 C C . GLY A 1 181 ? 21.330 -5.265 -25.025 1.00 87.50 181 GLY A C 1
ATOM 1414 O O . GLY A 1 181 ? 22.378 -4.729 -24.665 1.00 87.50 181 GLY A O 1
ATOM 1415 N N . ALA A 1 182 ? 20.518 -5.869 -24.150 1.00 87.56 182 ALA A N 1
ATOM 1416 C CA . ALA A 1 182 ? 20.841 -5.976 -22.727 1.00 87.56 182 ALA A CA 1
ATOM 1417 C C . ALA A 1 182 ? 22.087 -6.845 -22.476 1.00 87.56 182 ALA A C 1
ATOM 1419 O O . ALA A 1 182 ? 22.910 -6.502 -21.627 1.00 87.56 182 ALA A O 1
ATOM 1420 N N . LEU A 1 183 ? 22.254 -7.943 -23.221 1.00 87.06 183 LEU A N 1
ATOM 1421 C CA . LEU A 1 183 ? 23.438 -8.794 -23.127 1.00 87.06 183 LEU A CA 1
ATOM 1422 C C . LEU A 1 183 ? 24.697 -8.093 -23.633 1.00 87.06 183 LEU A C 1
ATOM 1424 O O . LEU A 1 183 ? 25.699 -8.125 -22.934 1.00 87.06 183 LEU A O 1
ATOM 1428 N N . VAL A 1 184 ? 24.649 -7.436 -24.792 1.00 87.94 184 VAL A N 1
ATOM 1429 C CA . VAL A 1 184 ? 25.762 -6.650 -25.355 1.00 87.94 184 VAL A CA 1
ATOM 1430 C C . VAL A 1 184 ? 26.173 -5.552 -24.373 1.00 87.94 184 VAL A C 1
ATOM 1432 O O . VAL A 1 184 ? 27.357 -5.369 -24.088 1.00 87.94 184 VAL A O 1
ATOM 1435 N N . TYR A 1 185 ? 25.193 -4.866 -23.775 1.00 87.38 185 TYR A N 1
ATOM 1436 C CA . TYR A 1 185 ? 25.451 -3.875 -22.735 1.00 87.38 185 TYR A CA 1
ATOM 1437 C C . TYR A 1 185 ? 26.186 -4.482 -21.536 1.00 87.38 185 TYR A C 1
ATOM 1439 O O . TYR A 1 185 ? 27.205 -3.945 -21.111 1.00 87.38 185 TYR A O 1
ATOM 1447 N N . LEU A 1 186 ? 25.716 -5.612 -21.006 1.00 85.06 186 LEU A N 1
ATOM 1448 C CA . LEU A 1 186 ? 26.396 -6.304 -19.910 1.00 85.06 186 LEU A CA 1
ATOM 1449 C C . LEU A 1 186 ? 27.766 -6.854 -20.330 1.00 85.06 186 LEU A C 1
ATOM 1451 O O . LEU A 1 186 ? 28.680 -6.874 -19.509 1.00 85.06 186 LEU A O 1
ATOM 1455 N N . ALA A 1 187 ? 27.924 -7.263 -21.592 1.00 83.81 187 ALA A N 1
ATOM 1456 C CA . ALA A 1 187 ? 29.158 -7.823 -22.136 1.00 83.81 187 ALA A CA 1
ATOM 1457 C C . ALA A 1 187 ? 30.277 -6.789 -22.080 1.00 83.81 187 ALA A C 1
ATOM 1459 O O . ALA A 1 187 ? 31.387 -7.080 -21.635 1.00 83.81 187 ALA A O 1
ATOM 1460 N N . ASN A 1 188 ? 29.933 -5.568 -22.487 1.00 81.75 188 ASN A N 1
ATOM 1461 C CA . ASN A 1 188 ? 30.834 -4.432 -22.589 1.00 81.75 188 ASN A CA 1
ATOM 1462 C C . ASN A 1 188 ? 31.006 -3.671 -21.261 1.00 81.75 188 ASN A C 1
ATOM 1464 O O . ASN A 1 188 ? 31.800 -2.735 -21.161 1.00 81.75 188 ASN A O 1
ATOM 1468 N N . ARG A 1 189 ? 30.265 -4.047 -20.213 1.00 76.75 189 ARG A N 1
ATOM 1469 C CA . ARG A 1 189 ? 30.462 -3.505 -18.869 1.00 76.75 189 ARG A CA 1
ATOM 1470 C C . ARG A 1 189 ? 31.396 -4.412 -18.078 1.00 76.75 189 ARG A C 1
ATOM 1472 O O . ARG A 1 189 ? 31.151 -5.603 -17.907 1.00 76.75 189 ARG A O 1
ATOM 1479 N N . VAL A 1 190 ? 32.454 -3.801 -17.567 1.00 66.00 190 VAL A N 1
ATOM 1480 C CA . VAL A 1 190 ? 33.410 -4.414 -16.647 1.00 66.00 190 VAL A CA 1
ATOM 1481 C C . VAL A 1 190 ? 33.008 -4.053 -15.224 1.00 66.00 190 VAL A C 1
ATOM 1483 O O . VAL A 1 190 ? 32.536 -2.937 -14.985 1.00 66.00 190 VAL A O 1
ATOM 1486 N N . ASP A 1 191 ? 33.203 -4.972 -14.280 1.00 61.78 191 ASP A N 1
ATOM 1487 C CA . ASP A 1 191 ? 33.039 -4.686 -12.857 1.00 61.78 191 ASP A CA 1
ATOM 1488 C C . ASP A 1 191 ? 34.105 -3.678 -12.378 1.00 61.78 191 ASP A C 1
ATOM 1490 O O . ASP A 1 191 ? 35.174 -4.036 -11.896 1.00 61.78 191 ASP A O 1
ATOM 1494 N N . GLN A 1 192 ? 33.841 -2.379 -12.541 1.00 48.84 192 GLN A N 1
ATOM 1495 C CA . GLN A 1 192 ? 34.718 -1.316 -12.029 1.00 48.84 192 GLN A CA 1
ATOM 1496 C C . GLN A 1 192 ? 34.669 -1.188 -10.501 1.00 48.84 192 GLN A C 1
ATOM 1498 O O . GLN A 1 192 ? 35.405 -0.387 -9.927 1.00 48.84 192 GLN A O 1
ATOM 1503 N N . SER A 1 193 ? 33.829 -1.967 -9.812 1.00 46.28 193 SER A N 1
ATOM 1504 C CA . SER A 1 193 ? 33.748 -1.900 -8.354 1.00 46.28 193 SER A CA 1
ATOM 1505 C C . SER A 1 193 ? 34.927 -2.574 -7.647 1.00 46.28 193 SER A C 1
ATOM 1507 O O . SER A 1 193 ? 35.071 -2.423 -6.438 1.00 46.28 193 SER A O 1
ATOM 1509 N N . THR A 1 194 ? 35.802 -3.259 -8.384 1.00 44.94 194 THR A N 1
ATOM 1510 C CA . THR A 1 194 ? 36.883 -4.069 -7.819 1.00 44.94 194 THR A CA 1
ATOM 1511 C C . THR A 1 194 ? 38.144 -3.268 -7.464 1.00 44.94 194 THR A C 1
ATOM 1513 O O . THR A 1 194 ? 38.767 -3.591 -6.460 1.00 44.94 194 THR A O 1
ATOM 1516 N N . ASP A 1 195 ? 38.510 -2.194 -8.176 1.00 43.72 195 ASP A N 1
ATOM 1517 C CA . ASP A 1 195 ? 39.803 -1.517 -7.923 1.00 43.72 195 ASP A CA 1
ATOM 1518 C C . ASP A 1 195 ? 39.828 -0.699 -6.618 1.00 43.72 195 ASP A C 1
ATOM 1520 O O . ASP A 1 195 ? 40.765 -0.816 -5.826 1.00 43.72 195 ASP A O 1
ATOM 1524 N N . ALA A 1 196 ? 38.779 0.078 -6.329 1.00 46.22 196 ALA A N 1
ATOM 1525 C CA . ALA A 1 196 ? 38.711 0.871 -5.096 1.00 46.22 196 ALA A CA 1
ATOM 1526 C C . ALA A 1 196 ? 38.270 0.035 -3.880 1.00 46.22 196 ALA A C 1
ATOM 1528 O O . ALA A 1 196 ? 38.813 0.200 -2.783 1.00 46.22 196 ALA A O 1
ATOM 1529 N N . LYS A 1 197 ? 37.325 -0.903 -4.065 1.00 48.25 197 LYS A N 1
ATOM 1530 C CA . LYS A 1 197 ? 36.865 -1.775 -2.973 1.00 48.25 197 LYS A CA 1
ATOM 1531 C C . LYS A 1 197 ? 37.952 -2.748 -2.544 1.00 48.25 197 LYS A C 1
ATOM 1533 O O . LYS A 1 197 ? 38.138 -2.885 -1.345 1.00 48.25 197 LYS A O 1
ATOM 1538 N N . ASN A 1 198 ? 38.744 -3.316 -3.459 1.00 52.53 198 ASN A N 1
ATOM 1539 C CA . ASN A 1 198 ? 39.835 -4.208 -3.062 1.00 52.53 198 ASN A CA 1
ATOM 1540 C C . ASN A 1 198 ? 40.908 -3.496 -2.244 1.00 52.53 198 ASN A C 1
ATOM 1542 O O . ASN A 1 198 ? 41.424 -4.110 -1.322 1.00 52.53 198 ASN A O 1
ATOM 1546 N N . ALA A 1 199 ? 41.253 -2.238 -2.539 1.00 58.62 199 ALA A N 1
ATOM 1547 C CA . ALA A 1 199 ? 42.291 -1.515 -1.799 1.00 58.62 199 ALA A CA 1
ATOM 1548 C C . ALA A 1 199 ? 41.852 -1.179 -0.361 1.00 58.62 199 ALA A C 1
ATOM 1550 O O . ALA A 1 199 ? 42.599 -1.416 0.590 1.00 58.62 199 ALA A O 1
ATOM 1551 N N . LEU A 1 200 ? 40.620 -0.685 -0.198 1.00 57.88 200 LEU A N 1
ATOM 1552 C CA . LEU A 1 200 ? 40.020 -0.383 1.106 1.00 57.88 200 LEU A CA 1
ATOM 1553 C C . LEU A 1 200 ? 39.666 -1.653 1.891 1.00 57.88 200 LEU A C 1
ATOM 1555 O O . LEU A 1 200 ? 39.897 -1.703 3.094 1.00 57.88 200 LEU A O 1
ATOM 1559 N N . GLU A 1 201 ? 39.171 -2.701 1.232 1.00 58.41 201 GLU A N 1
ATOM 1560 C CA . GLU A 1 201 ? 38.903 -4.005 1.847 1.00 58.41 201 GLU A CA 1
ATOM 1561 C C . GLU A 1 201 ? 40.203 -4.703 2.263 1.00 58.41 201 GLU A C 1
ATOM 1563 O O . GLU A 1 201 ? 40.270 -5.256 3.360 1.00 58.41 201 GLU A O 1
ATOM 1568 N N . LEU A 1 202 ? 41.274 -4.607 1.459 1.00 58.97 202 LEU A N 1
ATOM 1569 C CA . LEU A 1 202 ? 42.614 -5.054 1.854 1.00 58.97 202 LEU A CA 1
ATOM 1570 C C . LEU A 1 202 ? 43.119 -4.293 3.074 1.00 58.97 202 LEU A C 1
ATOM 1572 O O . LEU A 1 202 ? 43.654 -4.933 3.974 1.00 58.97 202 LEU A O 1
ATOM 1576 N N . LEU A 1 203 ? 42.958 -2.968 3.122 1.00 64.44 203 LEU A N 1
ATOM 1577 C CA . LEU A 1 203 ? 43.385 -2.146 4.256 1.00 64.44 203 LEU A CA 1
ATOM 1578 C C . LEU A 1 203 ? 42.587 -2.485 5.525 1.00 64.44 203 LEU A C 1
ATOM 1580 O O . LEU A 1 203 ? 43.156 -2.708 6.592 1.00 64.44 203 LEU A O 1
ATOM 1584 N N . VAL A 1 204 ? 41.262 -2.595 5.413 1.00 63.12 204 VAL A N 1
ATOM 1585 C CA . VAL A 1 204 ? 40.379 -2.921 6.538 1.00 63.12 204 VAL A CA 1
ATOM 1586 C C . VAL A 1 204 ? 40.671 -4.327 7.069 1.00 63.12 204 VAL A C 1
ATOM 1588 O O . VAL A 1 204 ? 40.884 -4.481 8.273 1.00 63.12 204 VAL A O 1
ATOM 1591 N N . ASN A 1 205 ? 40.768 -5.334 6.194 1.00 59.16 205 ASN A N 1
ATOM 1592 C CA . ASN A 1 205 ? 41.035 -6.714 6.607 1.00 59.16 205 ASN A CA 1
ATOM 1593 C C . ASN A 1 205 ? 42.481 -6.949 7.066 1.00 59.16 205 ASN A C 1
ATOM 1595 O O . ASN A 1 205 ? 42.691 -7.773 7.956 1.00 59.16 205 ASN A O 1
ATOM 1599 N N . LYS A 1 206 ? 43.485 -6.265 6.496 1.00 63.41 206 LYS A N 1
ATOM 1600 C CA . LYS A 1 206 ? 44.888 -6.449 6.914 1.00 63.41 206 LYS A CA 1
ATOM 1601 C C . LYS A 1 206 ? 45.292 -5.608 8.114 1.00 63.41 206 LYS A C 1
ATOM 1603 O O . LYS A 1 206 ? 46.164 -6.049 8.856 1.00 63.41 206 LYS A O 1
ATOM 1608 N N . GLU A 1 207 ? 44.716 -4.424 8.298 1.00 62.34 207 GLU A N 1
ATOM 1609 C CA . GLU A 1 207 ? 45.267 -3.437 9.232 1.00 62.34 207 GLU A CA 1
ATOM 1610 C C . GLU A 1 207 ? 44.304 -3.082 10.363 1.00 62.34 207 GLU A C 1
ATOM 1612 O O . GLU A 1 207 ? 44.72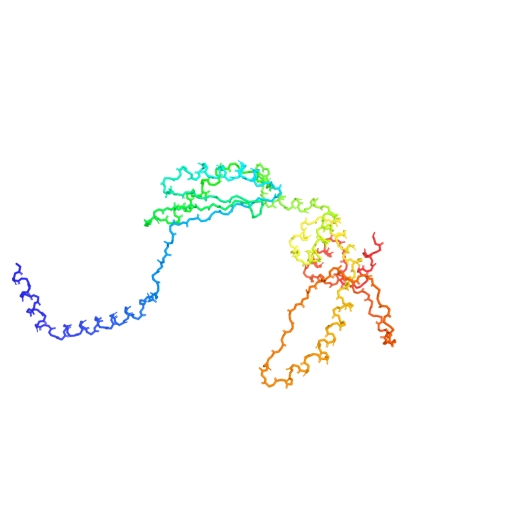2 -3.018 11.518 1.00 62.34 207 GLU A O 1
ATOM 1617 N N . ILE A 1 208 ? 43.009 -2.935 10.074 1.00 63.47 208 ILE A N 1
ATOM 1618 C CA . ILE A 1 208 ? 42.034 -2.465 11.069 1.00 63.47 208 ILE A CA 1
ATOM 1619 C C . ILE A 1 208 ? 41.431 -3.617 11.883 1.00 63.47 208 ILE A C 1
ATOM 1621 O O . ILE A 1 208 ? 41.362 -3.535 13.109 1.00 63.47 208 ILE A O 1
ATOM 1625 N N . VAL A 1 209 ? 41.046 -4.727 11.248 1.00 62.16 209 VAL A N 1
ATOM 1626 C CA . VAL A 1 209 ? 40.433 -5.877 11.946 1.00 62.16 209 VAL A CA 1
ATOM 1627 C C . VAL A 1 209 ? 41.342 -6.486 13.038 1.00 62.16 209 VAL A C 1
ATOM 1629 O O . VAL A 1 209 ? 40.844 -6.717 14.144 1.00 62.16 209 VAL A O 1
ATOM 1632 N N . PRO A 1 210 ? 42.661 -6.688 12.828 1.00 65.94 210 PRO A N 1
ATOM 1633 C CA . PRO A 1 210 ? 43.549 -7.217 13.869 1.00 65.94 210 PRO A CA 1
ATOM 1634 C C . PRO A 1 210 ? 43.713 -6.278 15.073 1.00 65.94 210 PRO A C 1
ATOM 1636 O O . PRO A 1 210 ? 43.845 -6.746 16.202 1.00 65.94 210 PRO A O 1
ATOM 1639 N N . GLN A 1 211 ? 43.682 -4.958 14.850 1.00 61.72 211 GLN A N 1
ATOM 1640 C CA . GLN A 1 211 ? 43.817 -3.958 15.915 1.00 61.72 211 GLN A CA 1
ATOM 1641 C C . GLN A 1 211 ? 42.562 -3.881 16.793 1.00 61.72 211 GLN A C 1
ATOM 1643 O O . GLN A 1 211 ? 42.669 -3.681 18.001 1.00 61.72 211 GLN A O 1
ATOM 1648 N N . ILE A 1 212 ? 41.379 -4.099 16.210 1.00 59.47 212 ILE A N 1
ATOM 1649 C CA . ILE A 1 212 ? 40.111 -4.114 16.953 1.00 59.47 212 ILE A CA 1
ATOM 1650 C C . ILE A 1 212 ? 39.914 -5.449 17.692 1.00 59.47 212 ILE A C 1
ATOM 1652 O O . ILE A 1 212 ? 39.381 -5.454 18.799 1.00 59.47 212 ILE A O 1
ATOM 1656 N N . GLY A 1 213 ? 40.413 -6.567 17.150 1.00 59.12 213 GLY A N 1
ATOM 1657 C CA . GLY A 1 213 ? 40.408 -7.872 17.828 1.00 59.12 213 GLY A CA 1
ATOM 1658 C C . GLY A 1 213 ? 41.332 -7.971 19.053 1.00 59.12 213 GLY A C 1
ATOM 1659 O O . GLY A 1 213 ? 41.183 -8.890 19.852 1.00 59.12 213 GLY A O 1
ATOM 1660 N N . GLY A 1 214 ? 42.271 -7.032 19.223 1.00 61.31 214 GLY A N 1
ATOM 1661 C CA . GLY A 1 214 ? 43.134 -6.930 20.408 1.00 61.31 214 GLY A CA 1
ATOM 1662 C C . GLY A 1 214 ? 42.504 -6.187 21.593 1.00 61.31 214 GLY A C 1
ATOM 1663 O O . GLY A 1 214 ? 43.111 -6.116 22.661 1.00 61.31 214 GLY A O 1
ATOM 1664 N N . LEU A 1 215 ? 41.308 -5.617 21.423 1.00 62.31 215 LEU A N 1
ATOM 1665 C CA . LEU A 1 215 ? 40.584 -4.920 22.481 1.00 62.31 215 LEU A CA 1
ATOM 1666 C C . LEU A 1 215 ? 39.689 -5.925 23.221 1.00 62.31 215 LEU A C 1
ATOM 1668 O O . LEU A 1 215 ? 38.738 -6.445 22.642 1.00 62.31 215 LEU A O 1
ATOM 1672 N N . GLU A 1 216 ? 39.949 -6.162 24.512 1.00 58.75 216 GLU A N 1
ATOM 1673 C CA . GLU A 1 216 ? 39.240 -7.159 25.348 1.00 58.75 216 GLU A CA 1
ATOM 1674 C C . GLU A 1 216 ? 37.708 -6.963 25.433 1.00 58.75 216 GLU A C 1
ATOM 1676 O O . GLU A 1 216 ? 36.986 -7.843 25.898 1.00 58.75 216 GLU A O 1
ATOM 1681 N N . THR A 1 217 ? 37.192 -5.823 24.964 1.00 56.59 217 THR A N 1
ATOM 1682 C CA . THR A 1 217 ? 35.775 -5.438 25.042 1.00 56.59 217 THR A CA 1
ATOM 1683 C C . THR A 1 217 ? 34.951 -5.820 23.797 1.00 56.59 217 THR A C 1
ATOM 1685 O O . THR A 1 217 ? 33.726 -5.709 23.833 1.00 56.59 217 THR A O 1
ATOM 1688 N N . VAL A 1 218 ? 35.556 -6.268 22.686 1.00 50.12 218 VAL A N 1
ATOM 1689 C CA . VAL A 1 218 ? 34.833 -6.498 21.413 1.00 50.12 218 VAL A CA 1
ATOM 1690 C C . VAL A 1 218 ? 34.765 -7.989 21.059 1.00 50.12 218 VAL A C 1
ATOM 1692 O O . VAL A 1 218 ? 35.779 -8.617 20.786 1.00 50.12 218 VAL A O 1
ATOM 1695 N N . GLY A 1 219 ? 33.554 -8.564 21.037 1.00 56.47 219 GLY A N 1
ATOM 1696 C CA . GLY A 1 219 ? 33.341 -10.005 20.812 1.00 56.47 219 GLY A CA 1
ATOM 1697 C C . GLY A 1 219 ? 33.248 -10.463 19.346 1.00 56.47 219 GLY A C 1
ATOM 1698 O O . GLY A 1 219 ? 33.538 -11.620 19.060 1.00 56.47 219 GLY A O 1
ATOM 1699 N N . ASN A 1 220 ? 32.834 -9.599 18.413 1.00 52.38 220 ASN A N 1
ATOM 1700 C CA . ASN A 1 220 ? 32.816 -9.889 16.973 1.00 52.38 220 ASN A CA 1
ATOM 1701 C C . ASN A 1 220 ? 32.776 -8.577 16.169 1.00 52.38 220 ASN A C 1
ATOM 1703 O O . ASN A 1 220 ? 32.081 -7.639 16.562 1.00 52.38 220 ASN A O 1
ATOM 1707 N N . VAL A 1 221 ? 33.482 -8.528 15.040 1.00 56.75 221 VAL A N 1
ATOM 1708 C CA . VAL A 1 221 ? 33.503 -7.394 14.110 1.00 56.75 221 VAL A CA 1
ATOM 1709 C C . VAL A 1 221 ? 32.977 -7.876 12.760 1.00 56.75 221 VAL A C 1
ATOM 1711 O O . VAL A 1 221 ? 33.589 -8.719 12.114 1.00 56.75 221 VAL A O 1
ATOM 1714 N N . SER A 1 222 ? 31.839 -7.330 12.329 1.00 46.59 222 SER A N 1
ATOM 1715 C CA . SER A 1 222 ? 31.264 -7.562 11.002 1.00 46.59 222 SER A CA 1
ATOM 1716 C C . SER A 1 222 ? 31.245 -6.243 10.243 1.00 46.59 222 SER A C 1
ATOM 1718 O O . SER A 1 222 ? 30.591 -5.295 10.673 1.00 46.59 222 SER A O 1
ATOM 1720 N N . VAL A 1 223 ? 31.942 -6.181 9.112 1.00 56.00 223 VAL A N 1
ATOM 1721 C CA . VAL A 1 223 ? 31.938 -5.009 8.229 1.00 56.00 223 VAL A CA 1
ATOM 1722 C C . VAL A 1 223 ? 30.835 -5.209 7.192 1.00 56.00 223 VAL A C 1
ATOM 1724 O O . VAL A 1 223 ? 30.879 -6.156 6.415 1.00 56.00 223 VAL A O 1
ATOM 1727 N N . SER A 1 224 ? 29.814 -4.351 7.205 1.00 44.22 224 SER A N 1
ATOM 1728 C CA . SER A 1 224 ? 28.712 -4.389 6.236 1.00 44.22 224 SER A CA 1
ATOM 1729 C C . SER A 1 224 ? 28.406 -2.977 5.746 1.00 44.22 224 SER A C 1
ATOM 1731 O O . SER A 1 224 ? 27.839 -2.178 6.489 1.00 44.22 224 SER A O 1
ATOM 1733 N N . GLY A 1 225 ? 28.764 -2.680 4.495 1.00 52.22 225 GLY A N 1
ATOM 1734 C CA . GLY A 1 225 ? 28.426 -1.427 3.816 1.00 52.22 225 GLY A CA 1
ATOM 1735 C C . GLY A 1 225 ? 29.412 -1.042 2.707 1.00 52.22 225 GLY A C 1
ATOM 1736 O O . GLY A 1 225 ? 30.579 -1.414 2.750 1.00 52.22 225 GLY A O 1
ATOM 1737 N N . GLY A 1 226 ? 28.925 -0.277 1.726 1.00 51.88 226 GLY A N 1
ATOM 1738 C CA . GLY A 1 226 ? 29.711 0.370 0.674 1.00 51.88 226 GLY A CA 1
ATOM 1739 C C . GLY A 1 226 ? 28.840 1.399 -0.047 1.00 51.88 226 GLY A C 1
ATOM 1740 O O . GLY A 1 226 ? 27.789 1.040 -0.574 1.00 51.88 226 GLY A O 1
ATOM 1741 N N . GLN A 1 227 ? 29.237 2.671 -0.019 1.00 43.78 227 GLN A N 1
ATOM 1742 C CA . GLN A 1 227 ? 28.553 3.760 -0.717 1.00 43.78 227 GLN A CA 1
ATOM 1743 C C . GLN A 1 227 ? 29.573 4.517 -1.565 1.00 43.78 227 GLN A C 1
ATOM 1745 O O . GLN A 1 227 ? 30.621 4.907 -1.055 1.00 43.78 227 GLN A O 1
ATOM 1750 N N . ASP A 1 228 ? 29.267 4.703 -2.848 1.00 44.91 228 ASP A N 1
ATOM 1751 C CA . ASP A 1 228 ? 30.131 5.427 -3.779 1.00 44.91 228 ASP A CA 1
ATOM 1752 C C . ASP A 1 228 ? 30.010 6.946 -3.541 1.00 44.91 228 ASP A C 1
ATOM 1754 O O . ASP A 1 228 ? 28.907 7.503 -3.535 1.00 44.91 228 ASP A O 1
ATOM 1758 N N . LEU A 1 229 ? 31.149 7.612 -3.315 1.00 44.88 229 LEU A N 1
ATOM 1759 C CA . LEU A 1 229 ? 31.272 9.068 -3.172 1.00 44.88 229 LEU A CA 1
ATOM 1760 C C . LEU A 1 229 ? 31.604 9.691 -4.546 1.00 44.88 229 LEU A C 1
ATOM 1762 O O . LEU A 1 229 ? 32.535 9.216 -5.194 1.00 44.88 229 LEU A O 1
ATOM 1766 N N . PRO A 1 230 ? 30.897 10.742 -5.015 1.00 39.69 230 PRO A N 1
ATOM 1767 C CA . PRO A 1 230 ? 31.028 11.217 -6.397 1.00 39.69 230 PRO A CA 1
ATOM 1768 C C . PRO A 1 230 ? 32.227 12.136 -6.706 1.00 39.69 230 PRO A C 1
ATOM 1770 O O . PRO A 1 230 ? 32.328 12.605 -7.835 1.00 39.69 230 PRO A O 1
ATOM 1773 N N . GLU A 1 231 ? 33.131 12.425 -5.767 1.00 42.69 231 GLU A N 1
ATOM 1774 C CA . GLU A 1 231 ? 34.147 13.477 -5.948 1.00 42.69 231 GLU A CA 1
ATOM 1775 C C . GLU A 1 231 ? 35.565 13.002 -5.590 1.00 42.69 231 GLU A C 1
ATOM 1777 O O . GLU A 1 231 ? 36.056 13.294 -4.505 1.00 42.69 231 GLU A O 1
ATOM 1782 N N . GLU A 1 232 ? 36.249 12.299 -6.504 1.00 42.78 232 GLU A N 1
ATOM 1783 C CA . GLU A 1 232 ? 37.725 12.206 -6.462 1.00 42.78 232 GLU A CA 1
ATOM 1784 C C . GLU A 1 232 ? 38.379 11.893 -7.829 1.00 42.78 232 GLU A C 1
ATOM 1786 O O . GLU A 1 232 ? 39.330 11.127 -7.945 1.00 42.78 232 GLU A O 1
ATOM 1791 N N . THR A 1 233 ? 37.886 12.496 -8.918 1.00 34.78 233 THR A N 1
ATOM 1792 C CA . THR A 1 233 ? 38.458 12.296 -10.271 1.00 34.78 233 THR A CA 1
ATOM 1793 C C . THR A 1 233 ? 39.743 13.097 -10.546 1.00 34.78 233 THR A C 1
ATOM 1795 O O . THR A 1 233 ? 40.344 12.917 -11.598 1.00 34.78 233 THR A O 1
ATOM 1798 N N . ASN A 1 234 ? 40.245 13.932 -9.631 1.00 34.53 234 ASN A N 1
ATOM 1799 C CA . ASN A 1 234 ? 41.432 14.749 -9.914 1.00 34.53 234 ASN A CA 1
ATOM 1800 C C . ASN A 1 234 ? 42.610 14.468 -8.974 1.00 34.53 234 ASN A C 1
ATOM 1802 O O . ASN A 1 234 ? 42.770 15.110 -7.945 1.00 34.53 234 ASN A O 1
ATOM 1806 N N . GLY A 1 235 ? 43.470 13.558 -9.438 1.00 41.72 235 GLY A N 1
ATOM 1807 C CA . GLY A 1 235 ? 44.925 13.700 -9.415 1.00 41.72 235 GLY A CA 1
ATOM 1808 C C . GLY A 1 235 ? 45.617 13.769 -8.058 1.00 41.72 235 GLY A C 1
ATOM 1809 O O . GLY A 1 235 ? 45.909 14.858 -7.575 1.00 41.72 235 GLY A O 1
ATOM 1810 N N . ILE A 1 236 ? 46.075 12.614 -7.570 1.00 31.02 236 ILE A N 1
ATOM 1811 C CA . ILE A 1 236 ? 47.364 12.521 -6.876 1.00 31.02 236 ILE A CA 1
ATOM 1812 C C . ILE A 1 236 ? 48.102 11.289 -7.411 1.00 31.02 236 ILE A C 1
ATOM 1814 O O . ILE A 1 236 ? 47.739 10.147 -7.138 1.00 31.02 236 ILE A O 1
ATOM 1818 N N . GLU A 1 237 ? 49.153 11.538 -8.192 1.00 38.41 237 GLU A N 1
ATOM 1819 C CA . GLU A 1 237 ? 50.171 10.553 -8.549 1.00 38.41 237 GLU A CA 1
ATOM 1820 C C . GLU A 1 237 ? 50.946 10.161 -7.281 1.00 38.41 237 GLU A C 1
ATOM 1822 O O . GLU A 1 237 ? 51.944 10.783 -6.918 1.00 38.41 237 GLU A O 1
ATOM 1827 N N . ALA A 1 238 ? 50.484 9.131 -6.573 1.00 31.98 238 ALA A N 1
ATOM 1828 C CA . ALA A 1 238 ? 51.291 8.454 -5.569 1.00 31.98 238 ALA A CA 1
ATOM 1829 C C . ALA A 1 238 ? 52.035 7.297 -6.247 1.00 31.98 238 ALA A C 1
ATOM 1831 O O . ALA A 1 238 ? 51.441 6.304 -6.664 1.00 31.98 238 ALA A O 1
ATOM 1832 N N . GLN A 1 239 ? 53.355 7.441 -6.372 1.00 38.41 239 GLN A N 1
ATOM 1833 C CA . GLN A 1 239 ? 54.260 6.375 -6.792 1.00 38.41 239 GLN A CA 1
ATOM 1834 C C . GLN A 1 239 ? 54.129 5.182 -5.834 1.00 38.41 239 GLN A C 1
ATOM 1836 O O . GLN A 1 239 ? 54.666 5.204 -4.728 1.00 38.41 239 GLN A O 1
ATOM 1841 N N . ALA A 1 240 ? 53.437 4.132 -6.273 1.00 33.75 240 ALA A N 1
ATOM 1842 C CA . ALA A 1 240 ? 53.443 2.826 -5.633 1.00 33.75 240 ALA A CA 1
ATOM 1843 C C . ALA A 1 240 ? 54.255 1.845 -6.489 1.00 33.75 240 ALA A C 1
ATOM 1845 O O . ALA A 1 240 ? 54.105 1.751 -7.706 1.00 33.75 240 ALA A O 1
ATOM 1846 N N . THR A 1 241 ? 55.167 1.149 -5.821 1.00 32.16 241 THR A N 1
ATOM 1847 C CA . THR A 1 241 ? 56.053 0.094 -6.321 1.00 32.16 241 THR A CA 1
ATOM 1848 C C . THR A 1 241 ? 55.274 -0.951 -7.142 1.00 32.16 241 THR A C 1
ATOM 1850 O O . THR A 1 241 ? 54.152 -1.282 -6.756 1.00 32.16 241 THR A O 1
ATOM 1853 N N . PRO A 1 242 ? 55.824 -1.522 -8.235 1.00 35.22 242 PRO A N 1
ATOM 1854 C CA . PRO A 1 242 ? 55.095 -2.501 -9.037 1.00 35.22 242 PRO A CA 1
ATOM 1855 C C . PRO A 1 242 ? 54.895 -3.803 -8.249 1.00 35.22 242 PRO A C 1
ATOM 1857 O O . PRO A 1 242 ? 55.805 -4.622 -8.122 1.00 35.22 242 PRO A O 1
ATOM 1860 N N . ALA A 1 243 ? 53.690 -3.998 -7.716 1.00 36.38 243 ALA A N 1
ATOM 1861 C CA . ALA A 1 243 ? 53.190 -5.316 -7.352 1.00 36.38 243 ALA A CA 1
ATOM 1862 C C . ALA A 1 243 ? 52.985 -6.140 -8.641 1.00 36.38 243 ALA A C 1
ATOM 1864 O O . ALA A 1 243 ? 52.696 -5.559 -9.692 1.00 36.38 243 ALA A O 1
ATOM 1865 N N . PRO A 1 244 ? 53.161 -7.473 -8.610 1.00 32.59 244 PRO A N 1
ATOM 1866 C CA . PRO A 1 244 ? 53.046 -8.289 -9.808 1.00 32.59 244 PRO A CA 1
ATOM 1867 C C . PRO A 1 244 ? 51.632 -8.151 -10.372 1.00 32.59 244 PRO A C 1
ATOM 1869 O O . PRO A 1 244 ? 50.652 -8.491 -9.714 1.00 32.59 244 PRO A O 1
ATOM 1872 N N . VAL A 1 245 ? 51.549 -7.648 -11.601 1.00 36.53 245 VAL A N 1
ATOM 1873 C CA . VAL A 1 245 ? 50.338 -7.656 -12.419 1.00 36.53 245 VAL A CA 1
ATOM 1874 C C . VAL A 1 245 ? 49.971 -9.118 -12.674 1.00 36.53 245 VAL A C 1
ATOM 1876 O O . VAL A 1 245 ? 50.442 -9.732 -13.630 1.00 36.53 245 VAL A O 1
ATOM 1879 N N . LEU A 1 246 ? 49.134 -9.704 -11.813 1.00 33.09 246 LEU A N 1
ATOM 1880 C CA . LEU A 1 246 ? 48.221 -10.723 -12.306 1.00 33.09 246 LEU A CA 1
ATOM 1881 C C . LEU A 1 246 ? 47.259 -9.975 -13.221 1.00 33.09 246 LEU A C 1
ATOM 1883 O O . LEU A 1 246 ? 46.466 -9.156 -12.770 1.00 33.09 246 LEU A O 1
ATOM 1887 N N . GLN A 1 247 ? 47.379 -10.230 -14.519 1.00 34.34 247 GLN A N 1
ATOM 1888 C CA . GLN A 1 247 ? 46.383 -9.853 -15.509 1.00 34.34 247 GLN A CA 1
ATOM 1889 C C . GLN A 1 247 ? 45.101 -10.646 -15.219 1.00 34.34 247 GLN A C 1
ATOM 1891 O O . GLN A 1 247 ? 44.799 -11.628 -15.890 1.00 34.34 247 GLN A O 1
ATOM 1896 N N . THR A 1 248 ? 44.353 -10.274 -14.185 1.00 39.59 248 THR A N 1
ATOM 1897 C CA . THR A 1 248 ? 42.946 -10.647 -14.091 1.00 39.59 248 THR A CA 1
ATOM 1898 C C . THR A 1 248 ? 42.240 -9.873 -15.191 1.00 39.59 248 THR A C 1
ATOM 1900 O O . THR A 1 248 ? 42.082 -8.657 -15.099 1.00 39.59 248 THR A O 1
ATOM 1903 N N . GLN A 1 249 ? 41.923 -10.572 -16.285 1.00 46.22 249 GLN A N 1
ATOM 1904 C CA . GLN A 1 249 ? 41.091 -10.051 -17.365 1.00 46.22 249 GLN A CA 1
ATOM 1905 C C . GLN A 1 249 ? 39.880 -9.332 -16.747 1.00 46.22 249 GLN A C 1
ATOM 1907 O O . GLN A 1 249 ? 39.303 -9.876 -15.802 1.00 46.22 249 GLN A O 1
ATOM 1912 N N . PRO A 1 250 ? 39.480 -8.155 -17.253 1.00 49.53 250 PRO A N 1
ATOM 1913 C CA . PRO A 1 250 ? 38.272 -7.491 -16.785 1.00 49.53 250 PRO A CA 1
ATOM 1914 C C . PRO A 1 250 ? 37.086 -8.458 -16.885 1.00 49.53 250 PRO A C 1
ATOM 1916 O O . PRO A 1 250 ? 36.703 -8.866 -17.983 1.00 49.53 250 PRO A O 1
ATOM 1919 N N . GLU A 1 251 ? 36.551 -8.882 -15.739 1.00 61.69 251 GLU A N 1
ATOM 1920 C CA . GLU A 1 251 ? 35.444 -9.831 -15.698 1.00 61.69 251 GLU A CA 1
ATOM 1921 C C . GLU A 1 251 ? 34.177 -9.106 -16.165 1.00 61.69 251 GLU A C 1
ATOM 1923 O O . GLU A 1 251 ? 33.787 -8.065 -15.625 1.00 61.69 251 GLU A O 1
ATOM 1928 N N . SER A 1 252 ? 33.580 -9.615 -17.242 1.00 67.38 252 SER A N 1
ATOM 1929 C CA . SER A 1 252 ? 32.362 -9.044 -17.806 1.00 67.38 252 SER A CA 1
ATOM 1930 C C . SER A 1 252 ? 31.208 -9.214 -16.824 1.00 67.38 252 SER A C 1
ATOM 1932 O O . SER A 1 252 ? 30.998 -10.300 -16.276 1.00 67.38 252 SER A O 1
ATOM 1934 N N . LEU A 1 253 ? 30.396 -8.168 -16.665 1.00 72.19 253 LEU A N 1
ATOM 1935 C CA . LEU A 1 253 ? 29.196 -8.211 -15.833 1.00 72.19 253 LEU A CA 1
ATOM 1936 C C . LEU A 1 253 ? 28.180 -9.268 -16.308 1.00 72.19 253 LEU A C 1
ATOM 1938 O O . LEU A 1 253 ? 27.335 -9.689 -15.519 1.00 72.19 253 LEU A O 1
ATOM 1942 N N . LEU A 1 254 ? 28.290 -9.770 -17.546 1.00 72.62 254 LEU A N 1
ATOM 1943 C CA . LEU A 1 254 ? 27.512 -10.920 -18.020 1.00 72.62 254 LEU A CA 1
ATOM 1944 C C . LEU A 1 254 ? 27.660 -12.170 -17.149 1.00 72.62 254 LEU A C 1
ATOM 1946 O O . LEU A 1 254 ? 26.697 -12.913 -16.966 1.00 72.62 254 LEU A O 1
ATOM 1950 N N . LEU A 1 255 ? 28.847 -12.408 -16.594 1.00 75.19 255 LEU A N 1
ATOM 1951 C CA . LEU A 1 255 ? 29.129 -13.621 -15.824 1.00 75.19 255 LEU A CA 1
ATOM 1952 C C . LEU A 1 255 ? 28.4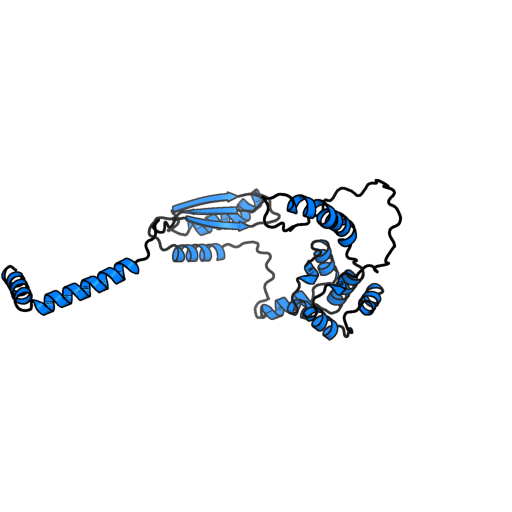32 -13.624 -14.455 1.00 75.19 255 LEU A C 1
ATOM 1954 O O . LEU A 1 255 ? 28.313 -14.667 -13.818 1.00 75.19 255 LEU A O 1
ATOM 1958 N N . ARG A 1 256 ? 27.889 -12.475 -14.034 1.00 77.62 256 ARG A N 1
ATOM 1959 C CA . ARG A 1 256 ? 27.114 -12.323 -12.795 1.00 77.62 256 ARG A CA 1
ATOM 1960 C C . ARG A 1 256 ? 25.631 -12.681 -12.952 1.00 77.62 256 ARG A C 1
ATOM 1962 O O . ARG A 1 256 ? 24.898 -12.665 -11.961 1.00 77.62 256 ARG A O 1
ATOM 1969 N N . LEU A 1 257 ? 25.157 -13.000 -14.162 1.00 79.50 257 LEU A N 1
ATOM 1970 C CA . LEU A 1 257 ? 23.782 -13.464 -14.359 1.00 79.50 257 LEU A CA 1
ATOM 1971 C C . LEU A 1 257 ? 23.539 -14.817 -13.683 1.00 79.50 257 LEU A C 1
ATOM 1973 O O . LEU A 1 257 ? 24.369 -15.722 -13.705 1.00 79.50 257 LEU A O 1
ATOM 1977 N N . SER A 1 258 ? 22.340 -14.986 -13.120 1.00 82.69 258 SER A N 1
ATOM 1978 C CA . SER A 1 258 ? 21.972 -16.265 -12.512 1.00 82.69 258 SER A CA 1
ATOM 1979 C C . SER A 1 258 ? 21.873 -17.386 -13.568 1.00 82.69 258 SER A C 1
ATOM 1981 O O . SER A 1 258 ? 21.327 -17.155 -14.653 1.00 82.69 258 SER A O 1
ATOM 1983 N N . PRO A 1 259 ? 22.275 -18.635 -13.249 1.00 81.38 259 PRO A N 1
ATOM 1984 C CA . PRO A 1 259 ? 22.206 -19.755 -14.196 1.00 81.38 259 PRO A CA 1
ATOM 1985 C C . PRO A 1 259 ? 20.793 -20.032 -14.731 1.00 81.38 259 PRO A C 1
ATOM 1987 O O . PRO A 1 259 ? 20.611 -20.422 -15.882 1.00 81.38 259 PRO A O 1
ATOM 1990 N N . LYS A 1 260 ? 19.765 -19.791 -13.903 1.00 83.75 260 LYS A N 1
ATOM 1991 C CA . LYS A 1 260 ? 18.352 -19.955 -14.284 1.00 83.75 260 LYS A CA 1
ATOM 1992 C C . LYS A 1 260 ? 17.921 -18.955 -15.355 1.00 83.75 260 LYS A C 1
ATOM 1994 O O . LYS A 1 260 ? 17.139 -19.304 -16.234 1.00 83.75 260 LYS A O 1
ATOM 1999 N N . VAL A 1 261 ? 18.412 -17.721 -15.260 1.00 84.06 261 VAL A N 1
ATOM 2000 C CA . VAL A 1 261 ? 18.154 -16.679 -16.256 1.00 84.06 261 VAL A CA 1
ATOM 2001 C C . VAL A 1 261 ? 18.940 -16.974 -17.529 1.00 84.06 261 VAL A C 1
ATOM 2003 O O . VAL A 1 261 ? 18.355 -16.939 -18.607 1.00 84.06 261 VAL A O 1
ATOM 2006 N N . TRP A 1 262 ? 20.213 -17.368 -17.416 1.00 84.88 262 TRP A N 1
ATOM 2007 C CA . TRP A 1 262 ? 21.005 -17.742 -18.589 1.00 84.88 262 TRP A CA 1
ATOM 2008 C C . TRP A 1 262 ? 20.361 -18.873 -19.389 1.00 84.88 262 TRP A C 1
ATOM 2010 O O . TRP A 1 262 ? 20.278 -18.774 -20.603 1.00 84.88 262 TRP A O 1
ATOM 2020 N N . HIS A 1 263 ? 19.823 -19.906 -18.737 1.00 85.19 263 HIS A N 1
ATOM 2021 C CA . HIS A 1 263 ? 19.152 -21.001 -19.443 1.00 85.19 263 HIS A CA 1
ATOM 2022 C C . HIS A 1 263 ? 17.957 -20.529 -20.292 1.00 85.19 263 HIS A C 1
ATOM 2024 O O . HIS A 1 263 ? 17.754 -21.005 -21.407 1.00 85.19 263 HIS A O 1
ATOM 2030 N N . VAL A 1 264 ? 17.187 -19.561 -19.787 1.00 84.56 264 VAL A N 1
ATOM 2031 C CA . VAL A 1 264 ? 16.080 -18.935 -20.526 1.00 84.56 264 VAL A CA 1
ATOM 2032 C C . VAL A 1 264 ? 16.592 -18.150 -21.732 1.00 84.56 264 VAL A C 1
ATOM 2034 O O . VAL A 1 264 ? 16.056 -18.286 -22.831 1.00 84.56 264 VAL A O 1
ATOM 2037 N N . ILE A 1 265 ? 17.618 -17.333 -21.514 1.00 84.25 265 ILE A N 1
ATOM 2038 C CA . ILE A 1 265 ? 18.214 -16.466 -22.529 1.00 84.25 265 ILE A CA 1
ATOM 2039 C C . ILE A 1 265 ? 18.855 -17.310 -23.638 1.00 84.25 265 ILE A C 1
ATOM 2041 O O . ILE A 1 265 ? 18.551 -17.131 -24.815 1.00 84.25 265 ILE A O 1
ATOM 2045 N N . ALA A 1 266 ? 19.680 -18.282 -23.252 1.00 83.88 266 ALA A N 1
ATOM 2046 C CA . ALA A 1 266 ? 20.364 -19.209 -24.141 1.00 83.88 266 ALA A CA 1
ATOM 2047 C C . ALA A 1 266 ? 19.380 -20.030 -24.978 1.00 83.88 266 ALA A C 1
ATOM 2049 O O . ALA A 1 266 ? 19.552 -20.145 -26.190 1.00 83.88 266 ALA A O 1
ATOM 2050 N N . GLY A 1 267 ? 18.301 -20.523 -24.359 1.00 83.12 267 GLY A N 1
ATOM 2051 C CA . GLY A 1 267 ? 17.254 -21.260 -25.061 1.00 83.12 267 GLY A CA 1
ATOM 2052 C C . GLY A 1 267 ? 16.497 -20.425 -26.097 1.00 83.12 267 GLY A C 1
ATOM 2053 O O . GLY A 1 267 ? 16.078 -20.970 -27.113 1.00 83.12 267 GLY A O 1
ATOM 2054 N N . LYS A 1 268 ? 16.335 -19.114 -25.868 1.00 81.75 268 LYS A N 1
ATOM 2055 C CA . LYS A 1 268 ? 15.621 -18.219 -26.791 1.00 81.75 268 LYS A CA 1
ATOM 2056 C C . LYS A 1 268 ? 16.511 -17.692 -27.918 1.00 81.75 268 LYS A C 1
ATOM 2058 O O . LYS A 1 268 ? 16.073 -17.641 -29.056 1.00 81.75 268 LYS A O 1
ATOM 2063 N N . LEU A 1 269 ? 17.755 -17.331 -27.608 1.00 80.88 269 LEU A N 1
ATOM 2064 C CA . LEU A 1 269 ? 18.705 -16.738 -28.559 1.00 80.88 269 LEU A CA 1
ATOM 2065 C C . LEU A 1 269 ? 19.598 -17.763 -29.271 1.00 80.88 269 LEU A C 1
ATOM 2067 O O . LEU A 1 269 ? 20.387 -17.383 -30.136 1.00 80.88 269 LEU A O 1
ATOM 2071 N N . GLY A 1 270 ? 19.506 -19.042 -28.895 1.00 78.38 270 GLY A N 1
ATOM 2072 C CA . GLY A 1 270 ? 20.370 -20.103 -29.413 1.00 78.38 270 GLY A CA 1
ATOM 2073 C C . GLY A 1 270 ? 21.830 -19.967 -28.969 1.00 78.38 270 GLY A C 1
ATOM 2074 O O . GLY A 1 270 ? 22.730 -20.372 -29.702 1.00 78.38 270 GLY A O 1
ATOM 2075 N N . LEU A 1 271 ? 22.078 -19.365 -27.801 1.00 77.81 271 LEU A N 1
ATOM 2076 C CA . LEU A 1 271 ? 23.428 -19.166 -27.262 1.00 77.81 271 LEU A CA 1
ATOM 2077 C C . LEU A 1 271 ? 23.910 -20.416 -26.506 1.00 77.81 271 LEU A C 1
ATOM 2079 O O . LEU A 1 271 ? 23.110 -21.196 -25.993 1.00 77.81 271 LEU A O 1
ATOM 2083 N N . GLY A 1 272 ? 25.231 -20.605 -26.451 1.00 73.75 272 GLY A N 1
ATOM 2084 C CA . GLY A 1 272 ? 25.878 -21.715 -25.743 1.00 73.75 272 GLY A CA 1
ATOM 2085 C C . GLY A 1 272 ? 25.949 -21.533 -24.219 1.00 73.75 272 GLY A C 1
ATOM 2086 O O . GLY A 1 272 ? 25.148 -20.828 -23.604 1.00 73.75 272 GLY A O 1
ATOM 2087 N N . GLU A 1 273 ? 26.927 -22.178 -23.582 1.00 75.94 273 GLU A N 1
ATOM 2088 C CA . GLU A 1 273 ? 27.178 -22.001 -22.146 1.00 75.94 273 GLU A CA 1
ATOM 2089 C C . GLU A 1 273 ? 27.642 -20.572 -21.816 1.00 75.94 273 GLU A C 1
ATOM 2091 O O . GLU A 1 273 ? 28.238 -19.886 -22.652 1.00 75.94 273 GLU A O 1
ATOM 2096 N N . LEU A 1 274 ? 27.354 -20.119 -20.590 1.00 75.56 274 LEU A N 1
ATOM 2097 C CA . LEU A 1 274 ? 27.803 -18.820 -20.091 1.00 75.56 274 LEU A CA 1
ATOM 2098 C C . LEU A 1 274 ? 29.297 -18.913 -19.788 1.00 75.56 274 LEU A C 1
ATOM 2100 O O . LEU A 1 274 ? 29.689 -19.470 -18.763 1.00 75.56 274 LEU A O 1
ATOM 2104 N N . ASN A 1 275 ? 30.128 -18.401 -20.688 1.00 74.19 275 ASN A N 1
ATOM 2105 C CA . ASN A 1 275 ? 31.572 -18.403 -20.536 1.00 74.19 275 ASN A CA 1
ATOM 2106 C C . ASN A 1 275 ? 32.178 -17.083 -21.047 1.00 74.19 275 ASN A C 1
ATOM 2108 O O . ASN A 1 275 ? 31.494 -16.214 -21.596 1.00 74.19 275 ASN A O 1
ATOM 2112 N N . SER A 1 276 ? 33.480 -16.901 -20.827 1.00 64.62 276 SER A N 1
ATOM 2113 C CA . SER A 1 276 ? 34.198 -15.693 -21.250 1.00 64.62 276 SER A CA 1
ATOM 2114 C C . SER A 1 276 ? 34.254 -15.526 -22.776 1.00 64.62 276 SER A C 1
ATOM 2116 O O . SER A 1 276 ? 34.418 -14.409 -23.261 1.00 64.62 276 SER A O 1
ATOM 2118 N N . GLU A 1 277 ? 34.068 -16.602 -23.544 1.00 69.44 277 GLU A N 1
ATOM 2119 C CA . GLU A 1 277 ? 34.055 -16.603 -25.010 1.00 69.44 277 GLU A CA 1
ATOM 2120 C C . GLU A 1 277 ? 32.697 -16.143 -25.578 1.00 69.44 277 GLU A C 1
ATOM 2122 O O . GLU A 1 277 ? 32.655 -15.324 -26.501 1.00 69.44 277 GLU A O 1
ATOM 2127 N N . THR A 1 278 ? 31.575 -16.570 -24.983 1.00 70.12 278 THR A N 1
ATOM 2128 C CA . THR A 1 278 ? 30.235 -16.037 -25.280 1.00 70.12 278 THR A CA 1
ATOM 2129 C C . THR A 1 278 ? 30.139 -14.568 -24.887 1.00 70.12 278 THR A C 1
ATOM 2131 O O . THR A 1 278 ? 29.610 -13.767 -25.651 1.00 70.12 278 THR A O 1
ATOM 2134 N N . ALA A 1 279 ? 30.718 -14.173 -23.750 1.00 67.56 279 ALA A N 1
ATOM 2135 C CA . ALA A 1 279 ? 30.785 -12.762 -23.377 1.00 67.56 279 ALA A CA 1
ATOM 2136 C C . ALA A 1 279 ? 31.615 -11.934 -24.380 1.00 67.56 279 ALA A C 1
ATOM 2138 O O . ALA A 1 279 ? 31.195 -10.856 -24.792 1.00 67.56 279 ALA A O 1
ATOM 2139 N N . ALA A 1 280 ? 32.767 -12.445 -24.828 1.00 67.06 280 ALA A N 1
ATOM 2140 C CA . ALA A 1 280 ? 33.627 -11.744 -25.781 1.00 67.06 280 ALA A CA 1
ATOM 2141 C C . ALA A 1 280 ? 33.047 -11.665 -27.204 1.00 67.06 280 ALA A C 1
ATOM 2143 O O . ALA A 1 280 ? 33.355 -10.718 -27.926 1.00 67.06 280 ALA A O 1
ATOM 2144 N N . SER A 1 281 ? 32.246 -12.646 -27.626 1.00 73.69 281 SER A N 1
ATOM 2145 C CA . SER A 1 281 ? 31.552 -12.610 -28.922 1.00 73.69 281 SER A CA 1
ATOM 2146 C C . SER A 1 281 ? 30.398 -11.612 -28.915 1.00 73.69 281 SER A C 1
ATOM 2148 O O . SER A 1 281 ? 30.322 -10.795 -29.826 1.00 73.69 281 SER A O 1
ATOM 2150 N N . LEU A 1 282 ? 29.592 -11.591 -27.850 1.00 76.88 282 LEU A N 1
ATOM 2151 C CA . LEU A 1 282 ? 28.519 -10.607 -27.668 1.00 76.88 282 LEU A CA 1
ATOM 2152 C C . LEU A 1 282 ? 29.045 -9.174 -27.493 1.00 76.88 282 LEU A C 1
ATOM 2154 O O . LEU A 1 282 ? 28.367 -8.229 -27.859 1.00 76.88 282 LEU A O 1
ATOM 2158 N N . ALA A 1 283 ? 30.256 -8.979 -26.965 1.00 70.44 283 ALA A N 1
ATOM 2159 C CA . ALA A 1 283 ? 30.861 -7.646 -26.857 1.00 70.44 283 ALA A CA 1
ATOM 2160 C C . ALA A 1 283 ? 31.345 -7.063 -28.202 1.00 70.44 283 ALA A C 1
ATOM 2162 O O . ALA A 1 283 ? 31.681 -5.880 -28.264 1.00 70.44 283 ALA A O 1
ATOM 2163 N N . ARG A 1 284 ? 31.461 -7.886 -29.253 1.00 68.06 284 ARG A N 1
ATOM 2164 C CA . ARG A 1 284 ? 31.926 -7.467 -30.590 1.00 68.06 284 ARG A CA 1
ATOM 2165 C C . ARG A 1 284 ? 30.790 -7.236 -31.586 1.00 68.06 284 ARG A C 1
ATOM 2167 O O . ARG A 1 284 ? 31.073 -6.778 -32.692 1.00 68.06 284 ARG A O 1
ATOM 2174 N N . GLU A 1 285 ? 29.575 -7.622 -31.214 1.00 60.44 285 GLU A N 1
ATOM 2175 C CA . GLU A 1 285 ? 28.341 -7.477 -31.993 1.00 60.44 285 GLU A CA 1
ATOM 2176 C C . GLU A 1 285 ? 27.725 -6.090 -31.757 1.00 60.44 285 GLU A C 1
ATOM 2178 O O . GLU A 1 285 ? 27.298 -5.471 -32.757 1.00 60.44 285 GLU A O 1
#

Foldseek 3Di:
DVVVVVVVVVVCVVPVVVVVVVVVVVVVVVVVCVVPDPDDVDPDDDFQKDKDDDADAPDAQVCLCVQPVVLLVVLLVVDPQFPDKDWDAGNPRGIIIMTGGDPPDDPVVSVVSSVVSNVPRDHPDPDDADPPPDDRVVVVLVVLQPDALVVVVVVCVVPVCVVQPDDLVSLLSHHLRNLLSVLLSLLQDFPPVCPVCVVVVCCCVVPVVVVVVPDPPDDDDDDDDDDDDDDDPDDDPDDDDDDDDPCPDRDGSQLVHDPSNVVSSCVNNVHDDSDNVSSVVSNVD

Secondary structure (DSSP, 8-state):
-HHHHHHHHHHHHHTHHHHHHHHHHHHHHHHHHHHHS---SS-----SEEEEEEE-SS--HHHHIIIIIHHHHHHHTT-TTEEEEEEEE-SSSEEEEEEEE-TTS-HHHHHHHHHHHHHHS--------PPTTS-HHHHHHHHHHT--HHHHHHHHHH-TTHHHH--HHHHHHS-HHHHHHHHHHHHT-B-THHHHHHHHHHHIIIIIHHHHHTSTT-S----------S---S-----------------BGGGGS-HHHHHHHHHHHT---SSHHHHHHHTT-

pLDDT: mean 78.72, std 17.51, range [31.02, 97.56]

Radius of gyration: 34.54 Å; chains: 1; bounding box: 95×59×85 Å

Sequence (285 aa):
MKAFFGRITALALRLRYLTLLFVVVLMVLGIQAAVTQKQELLPPIEFPQTFILAQANGMTSEEVMEILTKRIEAELATIPEIINLQSTTSTVPGAFITAANDFGLNQEALRAKILAAIDRVWLPKRVLQAPAGENPRTFSAQLISELPAEVLIYIAQKDSNFLFQLSPDVWRALNEDAMRGALVYLANRVDQSTDAKNALELLVNKEIVPQIGGLETVGNVSVSGGQDLPEETNGIEAQATPAPVLQTQPESLLLRLSPKVWHVIAGKLGLGELNSETAASLARE